Protein AF-A0AB39LZG3-F1 (afdb_monomer_lite)

Secondary structure (DSSP, 8-state):
--TTBSSSHHHHHHHHHHHHHHHH---HHHHHHHHHHTSSPPP--TTT-BTTBSHHHHHHHHHHHT-GGGHHHHHHHHHHHHHHHHHHHHHHHHHHTTTPPPPHHHHSSSSSHHHHHHHHHHHT-HHHHHHHHHHHHHHHHS-EEETTEEE-TT-BSS-TTSS--SSTTTT-EEE--TTTSTHHHHHHHHHHHHTT---TTHHHHHHHHHHHHHHT-EEETTTEEE--SEEE--TT--SSPP-PPPPPPTT-PPPP---PPPPPPP--

Foldseek 3Di:
DQLFFCVDHLLVQLLVLLLVCVVVVDCPSNVVSLCSSPVDAFDLDLVPDFCGGGLNSNLLSLVSSVDPVCVVVNVVSVVSLLVSLVVLLVVLVVCVVVLHAAALLCCFCTNYLLVSLVSCLVVVVQVSNLSSLVSLLCQQPPWGAFPNDTGGSNFHCPPPVSHCDDPFQVRGKAFPDCGRHDVSSLVSLVSCVVVVNDDPSSVVSNVSSVVVQLQQWDQDPPRDIDGDRIWTDDPVDGDPGRDDDPPDPPDDDDPDDDDDDDDDDDDD

Structure (mmCIF, N/CA/C/O backbone):
data_AF-A0AB39LZG3-F1
#
_entry.id   AF-A0AB39LZG3-F1
#
loop_
_atom_site.group_PDB
_atom_site.id
_atom_site.type_symbol
_atom_site.label_atom_id
_atom_site.label_alt_id
_atom_site.label_comp_id
_atom_site.label_asym_id
_atom_site.label_entity_id
_atom_site.label_seq_id
_atom_site.pdbx_PDB_ins_code
_atom_site.Cartn_x
_atom_site.Cartn_y
_atom_site.Cartn_z
_atom_site.occupancy
_atom_site.B_iso_or_equiv
_atom_site.auth_seq_id
_atom_site.auth_comp_id
_atom_site.auth_asym_id
_atom_site.auth_atom_id
_atom_site.pdbx_PDB_model_num
ATOM 1 N N . MET A 1 1 ? -6.262 20.556 9.397 1.00 57.44 1 MET A N 1
ATOM 2 C CA . MET A 1 1 ? -5.901 19.129 9.525 1.00 57.44 1 MET A CA 1
ATOM 3 C C . MET A 1 1 ? -7.111 18.310 9.129 1.00 57.44 1 MET A C 1
ATOM 5 O O . MET A 1 1 ? -8.210 18.657 9.547 1.00 57.44 1 MET A O 1
ATOM 9 N N . THR A 1 2 ? -6.926 17.311 8.275 1.00 81.50 2 THR A N 1
ATOM 10 C CA . THR A 1 2 ? -7.981 16.381 7.852 1.00 81.50 2 THR A CA 1
ATOM 11 C C . THR A 1 2 ? -8.337 15.447 9.008 1.00 81.50 2 THR A C 1
ATOM 13 O O . THR A 1 2 ? -7.464 15.047 9.772 1.00 81.50 2 THR A O 1
ATOM 16 N N . HIS A 1 3 ? -9.626 15.161 9.194 1.00 90.50 3 HIS A N 1
ATOM 17 C CA . HIS A 1 3 ? -10.110 14.370 10.335 1.00 90.50 3 HIS A CA 1
ATOM 18 C C . HIS A 1 3 ? -9.866 12.861 10.170 1.00 90.50 3 HIS A C 1
ATOM 20 O O . HIS A 1 3 ? -9.745 12.147 11.162 1.00 90.50 3 HIS A O 1
ATOM 26 N N . ASP A 1 4 ? -9.721 12.415 8.923 1.00 89.06 4 ASP A N 1
ATOM 27 C CA . ASP A 1 4 ? -9.639 11.029 8.465 1.00 89.06 4 ASP A CA 1
ATOM 28 C C . ASP A 1 4 ? -8.226 10.623 8.010 1.00 89.06 4 ASP A C 1
ATOM 30 O O . ASP A 1 4 ? -8.080 9.721 7.185 1.00 89.06 4 ASP A O 1
ATOM 34 N N . ASP A 1 5 ? -7.192 11.293 8.526 1.00 91.75 5 ASP A N 1
ATOM 35 C CA . ASP A 1 5 ? -5.780 11.020 8.242 1.00 91.75 5 ASP A CA 1
ATOM 36 C C . ASP A 1 5 ? -5.116 10.223 9.380 1.00 91.75 5 ASP A C 1
ATOM 38 O O . ASP A 1 5 ? -5.221 10.553 10.558 1.00 91.75 5 ASP A O 1
ATOM 42 N N . LEU A 1 6 ? -4.440 9.131 9.041 1.00 89.12 6 LEU A N 1
ATOM 43 C CA . LEU A 1 6 ? -3.821 8.220 10.002 1.00 89.12 6 LEU A CA 1
ATOM 44 C C . LEU A 1 6 ? -2.485 8.753 10.533 1.00 89.12 6 LEU A C 1
ATOM 46 O O . LEU A 1 6 ? -2.050 8.347 11.609 1.00 89.12 6 LEU A O 1
ATOM 50 N N . GLY A 1 7 ? -1.819 9.632 9.782 1.00 86.06 7 GLY A N 1
ATOM 51 C CA . GLY A 1 7 ? -0.550 10.227 10.187 1.00 86.06 7 GLY A CA 1
ATOM 52 C C . GLY A 1 7 ? -0.732 11.359 11.193 1.00 86.06 7 GLY A C 1
ATOM 53 O O . GLY A 1 7 ? 0.159 11.612 12.003 1.00 86.06 7 GLY A O 1
ATOM 54 N N . THR A 1 8 ? -1.877 12.045 11.157 1.00 87.19 8 THR A N 1
ATOM 55 C CA . THR A 1 8 ? -2.125 13.251 11.953 1.00 87.19 8 THR A CA 1
ATOM 56 C C . THR A 1 8 ? -3.597 13.437 12.323 1.00 87.19 8 THR A C 1
ATOM 58 O O . THR A 1 8 ? -4.504 12.965 11.654 1.00 87.19 8 THR A O 1
ATOM 61 N N . GLY A 1 9 ? -3.867 14.209 13.377 1.00 89.12 9 GLY A N 1
ATOM 62 C CA . GLY A 1 9 ? -5.229 14.646 13.691 1.00 89.12 9 GLY A CA 1
ATOM 63 C C . GLY A 1 9 ? -6.137 13.567 14.313 1.00 89.12 9 GLY A C 1
ATOM 64 O O . GLY A 1 9 ? -5.648 12.613 14.921 1.00 89.12 9 GLY A O 1
ATOM 65 N N . PRO A 1 10 ? -7.472 13.748 14.229 1.00 94.00 10 PRO A N 1
ATOM 66 C CA . PRO A 1 10 ? -8.457 12.923 14.935 1.00 94.00 10 PRO A CA 1
ATOM 67 C C . PRO A 1 10 ? -8.369 11.412 14.683 1.00 94.00 10 PRO A C 1
ATOM 69 O O . PRO A 1 10 ? -8.497 10.645 15.636 1.00 94.00 10 PRO A O 1
ATOM 72 N N . ALA A 1 11 ? -8.135 10.965 13.447 1.00 94.19 11 ALA A N 1
ATOM 73 C CA . ALA A 1 11 ? -7.982 9.544 13.130 1.00 94.19 11 ALA A CA 1
ATOM 74 C C . ALA A 1 11 ? -6.737 8.924 13.797 1.00 94.19 11 ALA A C 1
ATOM 76 O O . ALA A 1 11 ? -6.841 7.851 14.396 1.00 94.19 11 ALA A O 1
ATOM 77 N N . ALA A 1 12 ? -5.593 9.616 13.799 1.00 94.50 12 ALA A N 1
ATOM 78 C CA . ALA A 1 12 ? -4.406 9.177 14.539 1.00 94.50 12 ALA A CA 1
ATOM 79 C C . ALA A 1 12 ? -4.676 9.057 16.055 1.00 94.50 12 ALA A C 1
ATOM 81 O O . ALA A 1 12 ? -4.314 8.058 16.683 1.00 94.50 12 ALA A O 1
ATOM 82 N N . THR A 1 13 ? -5.375 10.037 16.644 1.00 96.25 13 THR A N 1
ATOM 83 C CA . THR A 1 13 ? -5.808 9.971 18.052 1.00 96.25 13 THR A CA 1
ATOM 84 C C . THR A 1 13 ? -6.754 8.795 18.297 1.00 96.25 13 THR A C 1
ATOM 86 O O . THR A 1 13 ? -6.593 8.077 19.282 1.00 96.25 13 THR A O 1
ATOM 89 N N . ALA A 1 14 ? -7.712 8.551 17.398 1.00 96.94 14 ALA A N 1
ATOM 90 C CA . ALA A 1 14 ? -8.638 7.429 17.510 1.00 96.94 14 ALA A CA 1
ATOM 91 C C . ALA A 1 14 ? -7.915 6.079 17.480 1.00 96.94 14 ALA A C 1
ATOM 93 O O . ALA A 1 14 ? -8.217 5.226 18.313 1.00 96.94 14 ALA A O 1
ATOM 94 N N . LEU A 1 15 ? -6.924 5.901 16.597 1.00 96.69 15 LEU A N 1
ATOM 95 C CA . LEU A 1 15 ? -6.100 4.691 16.579 1.00 96.69 15 LEU A CA 1
ATOM 96 C C . LEU A 1 15 ? -5.425 4.457 17.934 1.00 96.69 15 LEU A C 1
ATOM 98 O O . LEU A 1 15 ? -5.525 3.363 18.489 1.00 96.69 15 LEU A O 1
ATOM 102 N N . HIS A 1 16 ? -4.762 5.486 18.467 1.00 96.69 16 HIS A N 1
ATOM 103 C CA . HIS A 1 16 ? -4.066 5.399 19.747 1.00 96.69 16 HIS A CA 1
ATOM 104 C C . HIS A 1 16 ? -5.017 4.995 20.880 1.00 96.69 16 HIS A C 1
ATOM 106 O O . HIS A 1 16 ? -4.783 3.997 21.563 1.00 96.69 16 HIS A O 1
ATOM 112 N N . GLU A 1 17 ? -6.122 5.724 21.037 1.00 97.56 17 GLU A N 1
ATOM 113 C CA . GLU A 1 17 ? -7.084 5.483 22.115 1.00 97.56 17 GLU A CA 1
ATOM 114 C C . GLU A 1 17 ? -7.762 4.110 21.988 1.00 97.56 17 GLU A C 1
ATOM 116 O O . GLU A 1 17 ? -8.020 3.456 22.996 1.00 97.56 17 GLU A O 1
ATOM 121 N N . MET A 1 18 ? -8.006 3.615 20.769 1.00 96.69 18 MET A N 1
ATOM 122 C CA . MET A 1 18 ? -8.555 2.270 20.556 1.00 96.69 18 MET A CA 1
ATOM 123 C C . MET A 1 18 ? -7.564 1.160 20.928 1.00 96.69 18 MET A C 1
ATOM 125 O O . MET A 1 18 ? -7.974 0.146 21.493 1.00 96.69 18 MET A O 1
ATOM 129 N N . VAL A 1 19 ? -6.267 1.338 20.658 1.00 96.25 19 VAL A N 1
ATOM 130 C CA . VAL A 1 19 ? -5.227 0.385 21.088 1.00 96.25 19 VAL A CA 1
ATOM 131 C C . VAL A 1 19 ? -5.106 0.364 22.615 1.00 96.25 19 VAL A C 1
ATOM 133 O O . VAL A 1 19 ? -5.050 -0.715 23.213 1.00 96.25 19 VAL A O 1
ATOM 136 N N . VAL A 1 20 ? -5.130 1.536 23.258 1.00 97.25 20 VAL A N 1
ATOM 137 C CA . VAL A 1 20 ? -5.136 1.643 24.726 1.00 97.25 20 VAL A CA 1
ATOM 138 C C . VAL A 1 20 ? -6.376 0.959 25.305 1.00 97.25 20 VAL A C 1
ATOM 140 O O . VAL A 1 20 ? -6.238 0.083 26.157 1.00 97.25 20 VAL A O 1
ATOM 143 N N . ALA A 1 21 ? -7.569 1.269 24.789 1.00 96.81 21 ALA A N 1
ATOM 144 C CA . ALA A 1 21 ? -8.835 0.707 25.262 1.00 96.81 21 ALA A CA 1
ATOM 145 C C . ALA A 1 21 ? -8.898 -0.824 25.156 1.00 96.81 21 ALA A C 1
ATOM 147 O O . ALA A 1 21 ? -9.475 -1.482 26.020 1.00 96.81 21 ALA A O 1
ATOM 148 N N . ARG A 1 22 ? -8.264 -1.426 24.141 1.00 94.94 22 ARG A N 1
ATOM 149 C CA . ARG A 1 22 ? -8.152 -2.893 24.039 1.00 94.94 22 ARG A CA 1
ATOM 150 C C . ARG A 1 22 ? -7.340 -3.522 25.162 1.00 94.94 22 ARG A C 1
ATOM 152 O O . ARG A 1 22 ? -7.586 -4.674 25.506 1.00 94.94 22 ARG A O 1
ATOM 159 N N . THR A 1 23 ? -6.367 -2.789 25.685 1.00 94.19 23 THR A N 1
ATOM 160 C CA . THR A 1 23 ? -5.472 -3.272 26.740 1.00 94.19 23 THR A CA 1
ATOM 161 C C . THR A 1 23 ? -6.072 -3.015 28.119 1.00 94.19 23 THR A C 1
ATOM 163 O O . THR A 1 23 ? -5.960 -3.855 29.005 1.00 94.19 23 THR A O 1
ATOM 166 N N . THR A 1 24 ? -6.730 -1.868 28.305 1.00 96.25 24 THR A N 1
ATOM 167 C CA . THR A 1 24 ? -7.249 -1.429 29.610 1.00 96.25 24 THR A CA 1
ATOM 168 C C . THR A 1 24 ? -8.713 -1.795 29.849 1.00 96.25 24 THR A C 1
ATOM 170 O O . THR A 1 24 ? -9.147 -1.844 30.996 1.00 96.25 24 THR A O 1
ATOM 173 N N . GLY A 1 25 ? -9.494 -2.021 28.790 1.00 94.94 25 GLY A N 1
ATOM 174 C CA . GLY A 1 25 ? -10.944 -2.209 28.855 1.00 94.94 25 GLY A CA 1
ATOM 175 C C . GLY A 1 25 ? -11.755 -0.913 29.002 1.00 94.94 25 GLY A C 1
ATOM 176 O O . GLY A 1 25 ? -12.982 -0.969 28.919 1.00 94.94 25 GLY A O 1
ATOM 177 N N . ASP A 1 26 ? -11.113 0.248 29.179 1.00 95.88 26 ASP A N 1
ATOM 178 C CA . ASP A 1 26 ? -11.796 1.546 29.240 1.00 95.88 26 ASP A CA 1
ATOM 179 C C . ASP A 1 26 ? -11.927 2.160 27.843 1.00 95.88 26 ASP A C 1
ATOM 181 O O . ASP A 1 26 ? -10.957 2.609 27.233 1.00 95.88 26 ASP A O 1
ATOM 185 N N . TRP A 1 27 ? -13.162 2.202 27.348 1.00 96.69 27 TRP A N 1
ATOM 186 C CA . TRP A 1 27 ? -13.491 2.697 26.013 1.00 96.69 27 TRP A CA 1
ATOM 187 C C . TRP A 1 27 ? -13.910 4.170 25.978 1.00 96.69 27 TRP A C 1
ATOM 189 O O . TRP A 1 27 ? -14.217 4.684 24.903 1.00 96.69 27 TRP A O 1
ATOM 199 N N . THR A 1 28 ? -13.921 4.877 27.110 1.00 96.50 28 THR A N 1
ATOM 200 C CA . THR A 1 28 ? -14.461 6.246 27.204 1.00 96.50 28 THR A CA 1
ATOM 201 C C . THR A 1 28 ? -13.761 7.204 26.238 1.00 96.50 28 THR A C 1
ATOM 203 O O . THR A 1 28 ? -14.416 7.883 25.440 1.00 96.50 28 THR A O 1
ATOM 206 N N . LYS A 1 29 ? -12.422 7.216 26.249 1.00 97.25 29 LYS A N 1
ATOM 207 C CA . LYS A 1 29 ? -11.623 8.051 25.340 1.00 97.25 29 LYS A CA 1
ATOM 208 C C . LYS A 1 29 ? -11.693 7.570 23.894 1.00 97.25 29 LYS A C 1
ATOM 210 O O . LYS A 1 29 ? -11.834 8.391 22.992 1.00 97.25 29 LYS A O 1
ATOM 215 N N . ALA A 1 30 ? -11.691 6.255 23.673 1.00 96.50 30 ALA A N 1
ATOM 216 C CA . ALA A 1 30 ? -11.819 5.670 22.341 1.0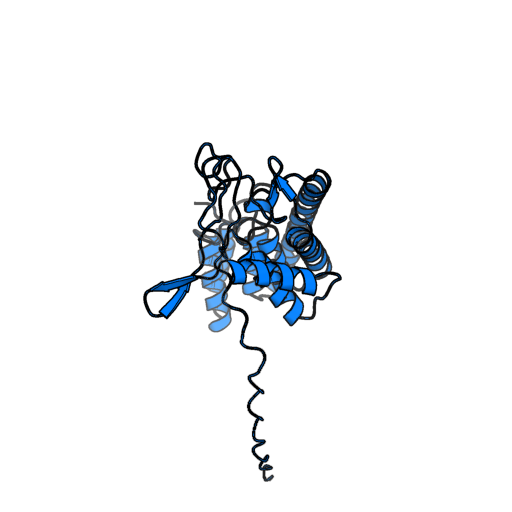0 96.50 30 ALA A CA 1
ATOM 217 C C . ALA A 1 30 ? -13.142 6.062 21.661 1.00 96.50 30 ALA A C 1
ATOM 219 O O . ALA A 1 30 ? -13.146 6.392 20.478 1.00 96.50 30 ALA A O 1
ATOM 220 N N . TYR A 1 31 ? -14.257 6.102 22.399 1.00 95.56 31 TYR A N 1
ATOM 221 C CA . TYR A 1 31 ? -15.540 6.567 21.864 1.00 95.56 31 TYR A CA 1
ATOM 222 C C . TYR A 1 31 ? -15.541 8.062 21.543 1.00 95.56 31 TYR A C 1
ATOM 224 O O . TYR A 1 31 ? -16.084 8.462 20.511 1.00 95.56 31 TYR A O 1
ATOM 232 N N . ALA A 1 32 ? -14.943 8.894 22.398 1.00 96.44 32 ALA A N 1
ATOM 233 C CA . ALA A 1 32 ? -14.811 10.324 22.127 1.00 96.44 32 ALA A CA 1
ATOM 234 C C . ALA A 1 32 ? -13.955 10.577 20.873 1.00 96.44 32 ALA A C 1
ATOM 236 O O . ALA A 1 32 ? -14.351 11.348 19.999 1.00 96.44 32 ALA A O 1
ATOM 237 N N . ALA A 1 33 ? -12.832 9.866 20.742 1.00 96.38 33 ALA A N 1
ATOM 238 C CA . ALA A 1 33 ? -11.952 9.960 19.585 1.00 96.38 33 ALA A CA 1
ATOM 239 C C . ALA A 1 33 ? -12.614 9.426 18.302 1.00 96.38 33 ALA A C 1
ATOM 241 O O . ALA A 1 33 ? -12.506 10.059 17.254 1.00 96.38 33 ALA A O 1
ATOM 242 N N . ALA A 1 34 ? -13.382 8.331 18.384 1.00 95.12 34 ALA A N 1
ATOM 243 C CA . ALA A 1 34 ? -14.163 7.822 17.257 1.00 95.12 34 ALA A CA 1
ATOM 244 C C . ALA A 1 34 ? -15.170 8.866 16.746 1.00 95.12 34 ALA A C 1
ATOM 246 O O . ALA A 1 34 ? -15.235 9.113 15.546 1.00 95.12 34 ALA A O 1
ATOM 247 N N . LYS A 1 35 ? -15.898 9.537 17.653 1.00 94.88 35 LYS A N 1
ATOM 248 C CA . LYS A 1 35 ? -16.821 10.626 17.289 1.00 94.88 35 LYS A CA 1
ATOM 249 C C . LYS A 1 35 ? -16.102 11.806 16.635 1.00 94.88 35 LYS A C 1
ATOM 251 O O . LYS A 1 35 ? -16.638 12.387 15.699 1.00 94.88 35 LYS A O 1
ATOM 256 N N . ALA A 1 36 ? -14.911 12.163 17.117 1.00 95.06 36 ALA A N 1
ATOM 257 C CA . ALA A 1 36 ? -14.117 13.241 16.532 1.00 95.06 36 ALA A CA 1
ATOM 258 C C . ALA A 1 36 ? -13.644 12.892 15.110 1.00 95.06 36 ALA A C 1
ATOM 260 O O . ALA A 1 36 ? -13.795 13.708 14.200 1.00 95.06 36 ALA A O 1
ATOM 261 N N . MET A 1 37 ? -13.146 11.668 14.911 1.00 95.38 37 MET A N 1
ATOM 262 C CA . MET A 1 37 ? -12.737 11.133 13.607 1.00 95.38 37 MET A CA 1
ATOM 263 C C . MET A 1 37 ? -13.894 11.092 12.604 1.00 95.38 37 MET A C 1
ATOM 265 O O . MET A 1 37 ? -13.680 11.329 11.428 1.00 95.38 37 MET A O 1
ATOM 269 N N . THR A 1 38 ? -15.123 10.816 13.041 1.00 93.19 38 THR A N 1
ATOM 270 C CA . THR A 1 38 ? -16.294 10.738 12.148 1.00 93.19 38 THR A CA 1
ATOM 271 C C . THR A 1 38 ? -17.200 11.966 12.237 1.00 93.19 38 THR A C 1
ATOM 273 O O . THR A 1 38 ? -18.392 11.878 11.950 1.00 93.19 38 THR A O 1
ATOM 276 N N . SER A 1 39 ? -16.674 13.106 12.691 1.00 92.38 39 SER A N 1
ATOM 277 C CA . SER A 1 39 ? -17.461 14.336 12.881 1.00 92.38 39 SER A CA 1
ATOM 278 C C . SER A 1 39 ? -17.848 15.025 11.566 1.00 92.38 39 SER A C 1
ATOM 280 O O . SER A 1 39 ? -18.699 15.913 11.554 1.00 92.38 39 SER A O 1
ATOM 282 N N . GLN A 1 40 ? -17.235 14.614 10.459 1.00 92.06 40 GLN A N 1
ATOM 283 C CA . GLN A 1 40 ? -17.441 15.135 9.113 1.00 92.06 40 GLN A CA 1
ATOM 284 C C . GLN A 1 40 ? -17.499 13.966 8.115 1.00 92.06 40 GLN A C 1
ATOM 286 O O . GLN A 1 40 ? -17.070 12.857 8.451 1.00 92.06 40 GLN A O 1
ATOM 291 N N . PRO A 1 41 ? -18.003 14.185 6.884 1.00 93.12 41 PRO A N 1
ATOM 292 C CA . PRO A 1 41 ? -17.981 13.159 5.847 1.00 93.12 41 PRO A CA 1
ATOM 293 C C . PRO A 1 41 ? -16.570 12.600 5.631 1.00 93.12 41 PRO A C 1
ATOM 295 O O . PRO A 1 41 ? -15.602 13.354 5.513 1.00 93.12 41 PRO A O 1
ATOM 298 N N . ILE A 1 42 ? -16.469 11.272 5.595 1.00 94.44 42 ILE A N 1
ATOM 299 C CA . ILE A 1 42 ? -15.215 10.551 5.367 1.00 94.44 42 ILE A CA 1
ATOM 300 C C . ILE A 1 42 ? -14.878 10.606 3.878 1.00 94.44 42 ILE A C 1
ATOM 302 O O . ILE A 1 42 ? -15.740 10.366 3.032 1.00 94.44 42 ILE A O 1
ATOM 306 N N . THR A 1 43 ? -13.618 10.896 3.553 1.00 93.62 43 THR A N 1
ATOM 307 C CA . THR A 1 43 ? -13.147 10.890 2.168 1.00 93.62 43 THR A CA 1
ATOM 308 C C . THR A 1 43 ? -13.271 9.480 1.583 1.00 93.62 43 THR A C 1
ATOM 310 O O . THR A 1 43 ? -12.712 8.531 2.130 1.00 93.62 43 THR A O 1
ATOM 313 N N . ALA A 1 44 ? -13.969 9.346 0.455 1.00 92.44 44 ALA A N 1
ATOM 314 C CA . ALA A 1 44 ? -14.139 8.079 -0.268 1.00 92.44 44 ALA A CA 1
ATOM 315 C C . ALA A 1 44 ? -13.780 8.179 -1.764 1.00 92.44 44 ALA A C 1
ATOM 317 O O . ALA A 1 44 ? -13.861 7.202 -2.497 1.00 92.44 44 ALA A O 1
ATOM 318 N N . ASP A 1 45 ? -13.350 9.353 -2.235 1.00 93.06 45 ASP A N 1
ATOM 319 C CA . ASP A 1 45 ? -12.957 9.536 -3.632 1.00 93.06 45 ASP A CA 1
ATOM 320 C C . ASP A 1 45 ? -11.708 8.684 -3.975 1.00 93.06 45 ASP A C 1
ATOM 322 O O . ASP A 1 45 ? -10.690 8.797 -3.278 1.00 93.06 45 ASP A O 1
ATOM 326 N N . PRO A 1 46 ? -11.733 7.860 -5.046 1.00 90.88 46 PRO A N 1
ATOM 327 C CA . PRO A 1 46 ? -10.621 6.975 -5.400 1.00 90.88 46 PRO A CA 1
ATOM 328 C C . PRO A 1 46 ? -9.284 7.675 -5.674 1.00 90.88 46 PRO A C 1
ATOM 330 O O . PRO A 1 46 ? -8.230 7.052 -5.531 1.00 90.88 46 PRO A O 1
ATOM 333 N N . ALA A 1 47 ? -9.302 8.949 -6.083 1.00 88.75 47 ALA A N 1
ATOM 334 C CA . ALA A 1 47 ? -8.091 9.707 -6.391 1.00 88.75 47 ALA A CA 1
ATOM 335 C C . ALA A 1 47 ? -7.424 10.312 -5.145 1.00 88.75 47 ALA A C 1
ATOM 337 O O . ALA A 1 47 ? -6.249 10.676 -5.196 1.00 88.75 47 ALA A O 1
ATOM 338 N N . SER A 1 48 ? -8.134 10.416 -4.023 1.00 88.38 48 SER A N 1
ATOM 339 C CA . SER A 1 48 ? -7.662 11.094 -2.809 1.00 88.38 48 SER A CA 1
ATOM 340 C C . SER A 1 48 ? -7.645 10.208 -1.557 1.00 88.38 48 SER A C 1
ATOM 342 O O . SER A 1 48 ? -7.195 10.661 -0.498 1.00 88.38 48 SER A O 1
ATOM 344 N N . THR A 1 49 ? -8.085 8.953 -1.686 1.00 93.56 49 THR A N 1
ATOM 345 C CA . THR A 1 49 ? -8.035 7.914 -0.649 1.00 93.56 49 THR A CA 1
ATOM 346 C C . THR A 1 49 ? -6.827 6.997 -0.787 1.00 93.56 49 THR A C 1
ATOM 348 O O . THR A 1 49 ? -6.372 6.661 -1.884 1.00 93.56 49 THR A O 1
ATOM 351 N N . ASN A 1 50 ? -6.319 6.561 0.363 1.00 94.69 50 ASN A N 1
ATOM 352 C CA . ASN A 1 50 ? -5.240 5.588 0.483 1.00 94.69 50 ASN A CA 1
ATOM 353 C C . ASN A 1 50 ? -5.296 4.890 1.853 1.00 94.69 50 ASN A C 1
ATOM 355 O O . ASN A 1 50 ? -6.233 5.105 2.620 1.00 94.69 50 ASN A O 1
ATOM 359 N N . LEU A 1 51 ? -4.314 4.043 2.173 1.00 94.00 51 LEU A N 1
ATOM 360 C CA . LEU A 1 51 ? -4.263 3.347 3.466 1.00 94.00 51 LEU A CA 1
ATOM 361 C C . LEU A 1 51 ? -4.236 4.317 4.663 1.00 94.00 51 LEU A C 1
ATOM 363 O O . LEU A 1 51 ? -4.758 3.997 5.728 1.00 94.00 51 LEU A O 1
ATOM 367 N N . TYR A 1 52 ? -3.645 5.496 4.477 1.00 94.00 52 TYR A N 1
ATOM 368 C CA . TYR A 1 52 ? -3.460 6.515 5.503 1.00 94.00 52 TYR A CA 1
ATOM 369 C C . TYR A 1 52 ? -4.549 7.588 5.494 1.00 94.00 52 TYR A C 1
ATOM 371 O O . TYR A 1 52 ? -4.556 8.418 6.394 1.00 94.00 52 TYR A O 1
ATOM 379 N N . ARG A 1 53 ? -5.481 7.594 4.531 1.00 94.62 53 ARG A N 1
ATOM 380 C CA . ARG A 1 53 ? -6.513 8.629 4.445 1.00 94.62 53 ARG A CA 1
ATOM 381 C C . ARG A 1 53 ? -7.858 8.132 3.924 1.00 94.62 53 ARG A C 1
ATOM 383 O O . ARG A 1 53 ? -7.940 7.491 2.874 1.00 94.62 53 ARG A O 1
ATOM 390 N N . GLY A 1 54 ? -8.921 8.554 4.607 1.00 94.81 54 GLY A N 1
ATOM 391 C CA . GLY A 1 54 ? -10.312 8.351 4.204 1.00 94.81 54 GLY A CA 1
ATOM 392 C C . GLY A 1 54 ? -10.886 7.009 4.649 1.00 94.81 54 GLY A C 1
ATOM 393 O O . GLY A 1 54 ? -10.474 6.450 5.667 1.00 94.81 54 GLY A O 1
ATOM 394 N N . ALA A 1 55 ? -11.852 6.485 3.892 1.00 94.62 55 ALA A N 1
ATOM 395 C CA . ALA A 1 55 ? -12.580 5.264 4.241 1.00 94.62 55 ALA A CA 1
ATOM 396 C C . ALA A 1 55 ? -11.666 4.070 4.596 1.00 94.62 55 ALA A C 1
ATOM 398 O O . ALA A 1 55 ? -11.915 3.440 5.626 1.00 94.62 55 ALA A O 1
ATOM 399 N N . PRO A 1 56 ? -10.573 3.793 3.858 1.00 94.31 56 PRO A N 1
ATOM 400 C CA . PRO A 1 56 ? -9.670 2.682 4.164 1.00 94.31 56 PRO A CA 1
ATOM 401 C C . PRO A 1 56 ? -8.917 2.872 5.491 1.00 94.31 56 PRO A C 1
ATOM 403 O O . PRO A 1 56 ? -8.777 1.918 6.258 1.00 94.31 56 PRO A O 1
ATOM 406 N N . ALA A 1 57 ? -8.505 4.104 5.813 1.00 95.69 57 ALA A N 1
ATOM 407 C CA . ALA A 1 57 ? -7.845 4.434 7.078 1.00 95.69 57 ALA A CA 1
ATOM 408 C C . ALA A 1 57 ? -8.795 4.287 8.271 1.00 95.69 57 ALA A C 1
ATOM 410 O O . ALA A 1 57 ? -8.470 3.624 9.256 1.00 95.69 57 ALA A O 1
ATOM 411 N N . VAL A 1 58 ? -10.013 4.829 8.160 1.00 95.88 58 VAL A N 1
ATOM 412 C CA . VAL A 1 58 ? -11.043 4.676 9.198 1.00 95.88 58 VAL A CA 1
ATOM 413 C C . VAL A 1 58 ? -11.378 3.198 9.398 1.00 95.88 58 VAL A C 1
ATOM 415 O O . VAL A 1 58 ? -11.459 2.718 10.527 1.00 95.88 58 VAL A O 1
ATOM 418 N N . ALA A 1 59 ? -11.506 2.436 8.314 1.00 95.50 59 ALA A N 1
ATOM 419 C CA . ALA A 1 59 ? -11.770 1.009 8.392 1.00 95.50 59 ALA A CA 1
ATOM 420 C C . ALA A 1 59 ? -10.606 0.233 9.034 1.00 95.50 59 ALA A C 1
ATOM 422 O O . ALA A 1 59 ? -10.841 -0.715 9.782 1.00 95.50 59 ALA A O 1
ATOM 423 N N . HIS A 1 60 ? -9.356 0.627 8.777 1.00 95.44 60 HIS A N 1
ATOM 424 C CA . HIS A 1 60 ? -8.184 0.072 9.456 1.00 95.44 60 HIS A CA 1
ATOM 425 C C . HIS A 1 60 ? -8.256 0.314 10.969 1.00 95.44 60 HIS A C 1
ATOM 427 O O . HIS A 1 60 ? -8.143 -0.634 11.743 1.00 95.44 60 HIS A O 1
ATOM 433 N N . ILE A 1 61 ? -8.547 1.547 11.389 1.00 95.75 61 ILE A N 1
ATOM 434 C CA . ILE A 1 61 ? -8.685 1.931 12.801 1.00 95.75 61 ILE A CA 1
ATOM 435 C C . ILE A 1 61 ? -9.789 1.123 13.497 1.00 95.75 61 ILE A C 1
ATOM 437 O O . ILE A 1 61 ? -9.550 0.489 14.528 1.00 95.75 61 ILE A O 1
ATOM 441 N N . LEU A 1 62 ? -10.992 1.093 12.915 1.00 95.25 62 LEU A N 1
ATOM 442 C CA . LEU A 1 62 ? -12.139 0.387 13.493 1.00 95.25 62 LEU A CA 1
ATOM 443 C C . LEU A 1 62 ? -11.910 -1.126 13.578 1.00 95.25 62 LEU A C 1
ATOM 445 O O . LEU A 1 62 ? -12.374 -1.767 14.523 1.00 95.25 62 LEU A O 1
ATOM 449 N N . HIS A 1 63 ? -11.187 -1.706 12.620 1.00 94.88 63 HIS A N 1
ATOM 450 C CA . HIS A 1 63 ? -10.797 -3.105 12.713 1.00 94.88 63 HIS A CA 1
ATOM 451 C C . HIS A 1 63 ? -9.754 -3.346 13.806 1.00 94.88 63 HIS A C 1
ATOM 453 O O . HIS A 1 63 ? -9.917 -4.281 14.588 1.00 94.88 63 HIS A O 1
ATOM 459 N N . THR A 1 64 ? -8.737 -2.487 13.918 1.00 94.00 64 THR A N 1
ATOM 460 C CA . THR A 1 64 ? -7.723 -2.563 14.982 1.00 94.00 64 THR A CA 1
ATOM 461 C C . THR A 1 64 ? -8.354 -2.514 16.373 1.00 94.00 64 THR A C 1
ATOM 463 O O . THR A 1 64 ? -7.884 -3.208 17.278 1.00 94.00 64 THR A O 1
ATOM 466 N N . ALA A 1 65 ? -9.450 -1.763 16.535 1.00 94.56 65 ALA A N 1
ATOM 467 C CA . ALA A 1 65 ? -10.240 -1.727 17.763 1.00 94.56 65 ALA A CA 1
ATOM 468 C C . ALA A 1 65 ? -10.862 -3.085 18.127 1.00 94.56 65 ALA A C 1
ATOM 470 O O . ALA A 1 65 ? -11.049 -3.373 19.306 1.00 94.56 65 ALA A O 1
ATOM 471 N N . GLY A 1 66 ? -11.213 -3.921 17.143 1.00 93.00 66 GLY A N 1
ATOM 472 C CA . GLY A 1 66 ? -11.798 -5.247 17.376 1.00 93.00 66 GLY A CA 1
ATOM 473 C C . GLY A 1 66 ? -13.108 -5.228 18.176 1.00 93.00 66 GLY A C 1
ATOM 474 O O . GLY A 1 66 ? -13.493 -6.239 18.759 1.00 93.00 66 GLY A O 1
ATOM 475 N N . HIS A 1 67 ? -13.788 -4.080 18.246 1.00 93.81 67 HIS A N 1
ATOM 476 C CA . HIS A 1 67 ? -14.951 -3.887 19.104 1.00 93.81 67 HIS A CA 1
ATOM 477 C C . HIS A 1 67 ? -16.257 -4.078 18.323 1.00 93.81 67 HIS A C 1
ATOM 479 O O . HIS A 1 67 ? -16.487 -3.436 17.296 1.00 93.81 67 HIS A O 1
ATOM 485 N N . ARG A 1 68 ? -17.164 -4.917 18.846 1.00 93.56 68 ARG A N 1
ATOM 486 C CA . ARG A 1 68 ? -18.417 -5.313 18.166 1.00 93.56 68 ARG A CA 1
ATOM 487 C C . ARG A 1 68 ? -19.306 -4.144 17.736 1.00 93.56 68 ARG A C 1
ATOM 489 O O . ARG A 1 68 ? -20.009 -4.252 16.738 1.00 93.56 68 ARG A O 1
ATOM 496 N N . ALA A 1 69 ? -19.260 -3.024 18.462 1.00 93.44 69 ALA A N 1
ATOM 497 C CA . ALA A 1 69 ? -20.058 -1.837 18.143 1.00 93.44 69 ALA A CA 1
ATOM 498 C C . ALA A 1 69 ? -19.718 -1.233 16.768 1.00 93.44 69 ALA A C 1
ATOM 500 O O . ALA A 1 69 ? -20.555 -0.561 16.176 1.00 93.44 69 ALA A O 1
ATOM 501 N N . TYR A 1 70 ? -18.519 -1.498 16.241 1.00 94.19 70 TYR A N 1
ATOM 502 C CA . TYR A 1 70 ? -18.072 -0.967 14.955 1.00 94.19 70 TYR A CA 1
ATOM 503 C C . TYR A 1 70 ? -18.314 -1.917 13.778 1.00 94.19 70 TYR A C 1
ATOM 505 O O . TYR A 1 70 ? -18.038 -1.546 12.641 1.00 94.19 70 TYR A O 1
ATOM 513 N N . ALA A 1 71 ? -18.855 -3.120 14.008 1.00 93.88 71 ALA A N 1
ATOM 514 C CA . ALA A 1 71 ? -18.968 -4.157 12.979 1.00 93.88 71 ALA A CA 1
ATOM 515 C C . ALA A 1 71 ? -19.755 -3.704 11.736 1.00 93.88 71 ALA A C 1
ATOM 517 O O . ALA A 1 71 ? -19.358 -4.001 10.607 1.00 93.88 71 ALA A O 1
ATOM 518 N N . ARG A 1 72 ? -20.845 -2.947 11.930 1.00 95.75 72 ARG A N 1
ATOM 519 C CA . ARG A 1 72 ? -21.653 -2.438 10.814 1.00 95.75 72 ARG A CA 1
ATOM 520 C C . ARG A 1 72 ? -20.893 -1.398 9.991 1.00 95.75 72 ARG A C 1
ATOM 522 O O . ARG A 1 72 ? -20.716 -1.602 8.797 1.00 95.75 72 ARG A O 1
ATOM 529 N N . ALA A 1 73 ? -20.378 -0.353 10.641 1.00 95.19 73 ALA A N 1
ATOM 530 C CA . ALA A 1 73 ? -19.586 0.685 9.979 1.00 95.19 73 ALA A CA 1
ATOM 531 C C . ALA A 1 73 ? -18.380 0.090 9.238 1.00 95.19 73 ALA A C 1
ATOM 533 O O . ALA A 1 73 ? -18.077 0.471 8.114 1.00 95.19 73 ALA A O 1
ATOM 534 N N . LEU A 1 74 ? -17.732 -0.906 9.841 1.00 94.50 74 LEU A N 1
ATOM 535 C CA . LEU A 1 74 ? -16.608 -1.603 9.238 1.00 94.50 74 LEU A CA 1
ATOM 536 C C . LEU A 1 74 ? -16.992 -2.399 7.981 1.00 94.50 74 LEU A C 1
ATOM 538 O O . LEU A 1 74 ? -16.185 -2.515 7.063 1.00 94.50 74 LEU A O 1
ATOM 542 N N . THR A 1 75 ? -18.206 -2.949 7.935 1.00 94.81 75 THR A N 1
ATOM 543 C CA . THR A 1 75 ? -18.735 -3.644 6.751 1.00 94.81 75 THR A CA 1
ATOM 544 C C . THR A 1 75 ? -18.987 -2.662 5.610 1.00 94.81 75 THR A C 1
ATOM 546 O O . THR A 1 75 ? -18.589 -2.927 4.478 1.00 94.81 75 THR A O 1
ATOM 549 N N . ASP A 1 76 ? -19.579 -1.509 5.917 1.00 95.81 76 ASP A N 1
ATOM 550 C CA . ASP A 1 76 ? -19.890 -0.486 4.918 1.00 95.81 76 ASP A CA 1
ATOM 551 C C . ASP A 1 76 ? -18.591 0.138 4.354 1.00 95.81 76 ASP A C 1
ATOM 553 O O . ASP A 1 76 ? -18.398 0.196 3.141 1.00 95.81 76 ASP A O 1
ATOM 557 N N . LEU A 1 77 ? -17.628 0.486 5.219 1.00 95.75 77 LEU A N 1
ATOM 558 C CA . LEU A 1 77 ? -16.319 1.009 4.798 1.00 95.75 77 LEU A CA 1
ATOM 559 C C . LEU A 1 77 ? -15.482 -0.017 4.015 1.00 95.75 77 LEU A C 1
ATOM 561 O O . LEU A 1 77 ? -14.698 0.353 3.138 1.00 95.75 77 LEU A O 1
ATOM 565 N N . ASN A 1 78 ? -15.640 -1.311 4.310 1.00 94.88 78 ASN A N 1
ATOM 566 C CA . ASN A 1 78 ? -15.021 -2.381 3.530 1.00 94.88 78 ASN A CA 1
ATOM 567 C C . ASN A 1 78 ? -15.537 -2.413 2.101 1.00 94.88 78 ASN A C 1
ATOM 569 O O . ASN A 1 78 ? -14.737 -2.510 1.172 1.00 94.88 78 ASN A O 1
ATOM 573 N N . ALA A 1 79 ? -16.860 -2.370 1.938 1.00 95.75 79 ALA A N 1
ATOM 574 C CA . ALA A 1 79 ? -17.481 -2.376 0.623 1.00 95.75 79 ALA A CA 1
ATOM 575 C C . ALA A 1 79 ? -16.991 -1.180 -0.206 1.00 95.75 79 ALA A C 1
ATOM 577 O O . ALA A 1 79 ? -16.590 -1.359 -1.356 1.00 95.75 79 ALA A O 1
ATOM 578 N N . GLU A 1 80 ? -16.906 -0.004 0.418 1.00 96.44 80 GLU A N 1
ATOM 579 C CA . GLU A 1 80 ? -16.370 1.204 -0.213 1.00 96.44 80 GLU A CA 1
ATOM 580 C C . GLU A 1 80 ? -14.895 1.042 -0.614 1.00 96.44 80 GLU A C 1
ATOM 582 O O . GLU A 1 80 ? -14.510 1.299 -1.753 1.00 96.44 80 GLU A O 1
ATOM 587 N N . THR A 1 81 ? -14.061 0.514 0.287 1.00 96.88 81 THR A N 1
ATOM 588 C CA . THR A 1 81 ? -12.635 0.268 0.007 1.00 96.88 81 THR A CA 1
ATOM 589 C C . THR A 1 81 ? -12.449 -0.709 -1.160 1.00 96.88 81 THR A C 1
ATOM 591 O O . THR A 1 81 ? -11.575 -0.517 -2.005 1.00 96.88 81 THR A O 1
ATOM 594 N N . VAL A 1 82 ? -13.287 -1.747 -1.254 1.00 97.81 82 VAL A N 1
ATOM 595 C CA . VAL A 1 82 ? -13.270 -2.689 -2.384 1.00 97.81 82 VAL A CA 1
ATOM 596 C C . VAL A 1 82 ? -13.666 -1.999 -3.692 1.00 97.81 82 VAL A C 1
ATOM 598 O O . VAL A 1 82 ? -13.033 -2.257 -4.719 1.00 97.81 82 VAL A O 1
ATOM 601 N N . ALA A 1 83 ? -14.660 -1.109 -3.675 1.00 97.44 83 ALA A N 1
ATOM 602 C CA . ALA A 1 83 ? -15.069 -0.348 -4.856 1.00 97.44 83 ALA A CA 1
ATOM 603 C C . ALA A 1 83 ? -13.946 0.580 -5.354 1.00 97.44 83 ALA A C 1
ATOM 605 O O . ALA A 1 83 ? -13.602 0.550 -6.539 1.00 97.44 83 ALA A O 1
ATOM 606 N N . ILE A 1 84 ? -13.301 1.314 -4.440 1.00 97.38 84 ILE A N 1
ATOM 607 C CA . ILE A 1 84 ? -12.140 2.171 -4.727 1.00 97.38 84 ILE A CA 1
ATOM 608 C C . ILE A 1 84 ? -11.008 1.362 -5.371 1.00 97.38 84 ILE A C 1
ATOM 610 O O . ILE A 1 84 ? -10.465 1.747 -6.410 1.00 97.38 84 ILE A O 1
ATOM 614 N N . VAL A 1 85 ? -10.656 0.215 -4.781 1.00 98.19 85 VAL A N 1
ATOM 615 C CA . VAL A 1 85 ? -9.567 -0.624 -5.299 1.00 98.19 85 VAL A CA 1
ATOM 616 C C . VAL A 1 85 ? -9.910 -1.219 -6.656 1.00 98.19 85 VAL A C 1
ATOM 618 O O . VAL A 1 85 ? -9.047 -1.248 -7.528 1.00 98.19 85 VAL A O 1
ATOM 621 N N . THR A 1 86 ? -11.157 -1.636 -6.868 1.00 98.31 86 THR A N 1
ATOM 622 C CA . THR A 1 86 ? -11.614 -2.137 -8.172 1.00 98.31 86 THR A CA 1
ATOM 623 C C . THR A 1 86 ? -11.424 -1.071 -9.252 1.00 98.31 86 THR A C 1
ATOM 625 O O . THR A 1 86 ? -10.775 -1.333 -10.262 1.00 98.31 86 THR A O 1
ATOM 628 N N . HIS A 1 87 ? -11.867 0.164 -8.994 1.00 97.94 87 HIS A N 1
ATOM 629 C CA . HIS A 1 87 ? -11.678 1.285 -9.918 1.00 97.94 87 HIS A CA 1
ATOM 630 C C . HIS A 1 87 ? -10.195 1.540 -10.243 1.00 97.94 87 HIS A C 1
ATOM 632 O O . HIS A 1 87 ? -9.822 1.738 -11.404 1.00 97.94 87 HIS A O 1
ATOM 638 N N . ARG A 1 88 ? -9.331 1.516 -9.221 1.00 98.31 88 ARG A N 1
ATOM 639 C CA . ARG A 1 88 ? -7.888 1.741 -9.385 1.00 98.31 88 ARG A CA 1
ATOM 640 C C . ARG A 1 88 ? -7.185 0.599 -10.118 1.00 98.31 88 ARG A C 1
ATOM 642 O O . ARG A 1 88 ? -6.320 0.872 -10.945 1.00 98.31 88 ARG A O 1
ATOM 649 N N . LEU A 1 89 ? -7.564 -0.652 -9.859 1.00 98.69 89 LEU A N 1
ATOM 650 C CA . LEU A 1 89 ? -7.048 -1.818 -10.580 1.00 98.69 89 LEU A CA 1
ATOM 651 C C . LEU A 1 89 ? -7.437 -1.776 -12.056 1.00 98.69 89 LEU A C 1
ATOM 653 O O . LEU A 1 89 ? -6.594 -2.032 -12.909 1.00 98.69 89 LEU A O 1
ATOM 657 N N . ASP A 1 90 ? -8.673 -1.395 -12.374 1.00 98.56 90 ASP A N 1
ATOM 658 C CA . ASP A 1 90 ? -9.114 -1.254 -13.763 1.00 98.56 90 ASP A CA 1
ATOM 659 C C . ASP A 1 90 ? -8.303 -0.185 -14.509 1.00 98.56 90 ASP A C 1
ATOM 661 O O . ASP A 1 90 ? -7.927 -0.369 -15.669 1.00 98.56 90 ASP A O 1
ATOM 665 N N . ALA A 1 91 ? -8.005 0.940 -13.850 1.00 98.38 91 ALA A N 1
ATOM 666 C CA . ALA A 1 91 ? -7.137 1.971 -14.410 1.00 98.38 91 ALA A CA 1
ATOM 667 C C . ALA A 1 91 ? -5.697 1.470 -14.609 1.00 98.38 91 ALA A C 1
ATOM 669 O O . ALA A 1 91 ? -5.123 1.692 -15.677 1.00 98.38 91 ALA A O 1
ATOM 670 N N . ALA A 1 92 ? -5.150 0.755 -13.623 1.00 98.50 92 ALA A N 1
ATOM 671 C CA . ALA A 1 92 ? -3.806 0.196 -13.677 1.00 98.50 92 ALA A CA 1
ATOM 672 C C . ALA A 1 92 ? -3.671 -0.853 -14.793 1.00 98.50 92 ALA A C 1
ATOM 674 O O . ALA A 1 92 ? -2.750 -0.770 -15.598 1.00 98.50 92 ALA A O 1
ATOM 675 N N . HIS A 1 93 ? -4.625 -1.777 -14.937 1.00 98.62 93 HIS A N 1
ATOM 676 C CA . HIS A 1 93 ? -4.608 -2.755 -16.027 1.00 98.62 93 HIS A CA 1
ATOM 677 C C . HIS A 1 93 ? -4.688 -2.080 -17.401 1.00 98.62 93 HIS A C 1
ATOM 679 O O . HIS A 1 93 ? -3.853 -2.361 -18.253 1.00 98.62 93 HIS A O 1
ATOM 685 N N . ARG A 1 94 ? -5.586 -1.099 -17.594 1.00 98.56 94 ARG A N 1
ATOM 686 C CA . ARG A 1 94 ? -5.641 -0.324 -18.851 1.00 98.56 94 ARG A CA 1
ATOM 687 C C . ARG A 1 94 ? -4.335 0.407 -19.164 1.00 98.56 94 ARG A C 1
ATOM 689 O O . ARG A 1 94 ? -4.031 0.622 -20.335 1.00 98.56 94 ARG A O 1
ATOM 696 N N . ARG A 1 95 ? -3.595 0.853 -18.145 1.00 97.88 95 ARG A N 1
ATOM 697 C CA . ARG A 1 95 ? -2.262 1.447 -18.313 1.00 97.88 95 ARG A CA 1
ATOM 698 C C . ARG A 1 95 ? -1.249 0.387 -18.741 1.00 97.88 95 ARG A C 1
ATOM 700 O O . ARG A 1 95 ? -0.519 0.623 -19.701 1.00 97.88 95 ARG A O 1
ATOM 707 N N . MET A 1 96 ? -1.211 -0.751 -18.049 1.00 98.25 96 MET A N 1
ATOM 708 C CA . MET A 1 96 ? -0.294 -1.852 -18.356 1.00 98.25 96 MET A CA 1
ATOM 709 C C . MET A 1 96 ? -0.510 -2.384 -19.774 1.00 98.25 96 MET A C 1
ATOM 711 O O . MET A 1 96 ? 0.457 -2.581 -20.498 1.00 98.25 96 MET A O 1
ATOM 715 N N . ASP A 1 97 ? -1.763 -2.509 -20.216 1.00 97.75 97 ASP A N 1
ATOM 716 C CA . ASP A 1 97 ? -2.110 -2.964 -21.570 1.00 97.75 97 ASP A CA 1
ATOM 717 C C . ASP A 1 97 ? -1.638 -1.993 -22.667 1.00 97.75 97 ASP A C 1
ATOM 719 O O . ASP A 1 97 ? -1.469 -2.383 -23.818 1.00 97.75 97 ASP A O 1
ATOM 723 N N . LYS A 1 98 ? -1.395 -0.725 -22.313 1.00 97.38 98 LYS A N 1
ATOM 724 C CA . LYS A 1 98 ? -0.805 0.288 -23.202 1.00 97.38 98 LYS A CA 1
ATOM 725 C C . LYS A 1 98 ? 0.722 0.356 -23.112 1.00 97.38 98 LYS A C 1
ATOM 727 O O . LYS A 1 98 ? 1.318 1.161 -23.818 1.00 97.38 98 LYS A O 1
ATOM 732 N N . GLY A 1 99 ? 1.352 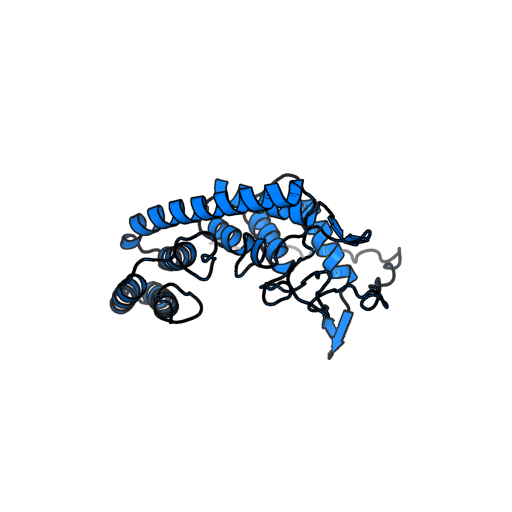-0.424 -22.232 1.00 96.06 99 GLY A N 1
ATOM 733 C CA . GLY A 1 99 ? 2.800 -0.393 -22.018 1.00 96.06 99 GLY A CA 1
ATOM 734 C C . GLY A 1 99 ? 3.316 0.914 -21.407 1.00 96.06 99 GLY A C 1
ATOM 735 O O . GLY A 1 99 ? 4.481 1.250 -21.586 1.00 96.06 99 GLY A O 1
ATOM 736 N N . HIS A 1 100 ? 2.470 1.676 -20.704 1.00 96.38 100 HIS A N 1
ATOM 737 C CA . HIS A 1 100 ? 2.891 2.935 -20.082 1.00 96.38 100 HIS A CA 1
ATOM 738 C C . HIS A 1 100 ? 3.449 2.722 -18.667 1.00 96.38 100 HIS A C 1
ATOM 740 O O . HIS A 1 100 ? 2.886 1.912 -17.925 1.00 96.38 100 HIS A O 1
ATOM 746 N N . PRO A 1 101 ? 4.469 3.486 -18.235 1.00 96.31 101 PRO A N 1
ATOM 747 C CA . PRO A 1 101 ? 4.983 3.421 -16.867 1.00 96.31 101 PRO A CA 1
ATOM 748 C C . PRO A 1 101 ? 3.942 3.862 -15.818 1.00 96.31 101 PRO A C 1
ATOM 750 O O . PRO A 1 101 ? 3.171 4.796 -16.073 1.00 96.31 101 PRO A O 1
ATOM 753 N N . PRO A 1 102 ? 3.865 3.193 -14.648 1.00 97.56 102 PRO A N 1
ATOM 754 C CA . PRO A 1 102 ? 2.981 3.590 -13.551 1.00 97.56 102 PRO A CA 1
ATOM 755 C C . PRO A 1 102 ? 3.371 4.936 -12.937 1.00 97.56 102 PRO A C 1
ATOM 757 O O . PRO A 1 102 ? 4.522 5.360 -12.990 1.00 97.56 102 PRO A O 1
ATOM 760 N N . ARG A 1 103 ? 2.417 5.580 -12.259 1.00 96.06 103 ARG A N 1
ATOM 761 C CA . ARG A 1 103 ? 2.751 6.588 -11.239 1.00 96.06 103 ARG A CA 1
ATOM 762 C C . ARG A 1 103 ? 3.221 5.897 -9.964 1.00 96.06 103 ARG A C 1
ATOM 764 O O . ARG A 1 103 ? 2.741 4.804 -9.660 1.00 96.06 103 ARG A O 1
ATOM 771 N N . LEU A 1 104 ? 4.070 6.558 -9.180 1.00 93.88 104 LEU A N 1
ATOM 772 C CA . LEU A 1 104 ? 4.586 6.006 -7.921 1.00 93.88 104 LEU A CA 1
ATOM 773 C C . LEU A 1 104 ? 3.439 5.627 -6.969 1.00 93.88 104 LEU A C 1
ATOM 775 O O . LEU A 1 104 ? 3.330 4.489 -6.505 1.00 93.88 104 LEU A O 1
ATOM 779 N N . ARG A 1 105 ? 2.473 6.541 -6.812 1.00 95.62 105 ARG A N 1
ATOM 780 C CA . ARG A 1 105 ? 1.278 6.325 -5.985 1.00 95.62 105 ARG A CA 1
ATOM 781 C C . ARG A 1 105 ? 0.320 5.255 -6.492 1.00 95.62 105 ARG A C 1
ATOM 783 O O . ARG A 1 105 ? -0.694 5.009 -5.843 1.00 95.62 105 ARG A O 1
ATOM 790 N N . GLU A 1 106 ? 0.526 4.705 -7.688 1.00 97.81 106 GLU A N 1
ATOM 791 C CA . GLU A 1 106 ? -0.335 3.645 -8.210 1.00 97.81 106 GLU A CA 1
ATOM 792 C C . GLU A 1 106 ? -0.106 2.358 -7.420 1.00 97.81 106 GLU A C 1
ATOM 794 O O . GLU A 1 106 ? -1.072 1.717 -6.998 1.00 97.81 106 GLU A O 1
ATOM 799 N N . TYR A 1 107 ? 1.162 2.017 -7.174 1.00 98.12 107 TYR A N 1
ATOM 800 C CA . TYR A 1 107 ? 1.557 0.740 -6.590 1.00 98.12 107 TYR A CA 1
ATOM 801 C C . TYR A 1 107 ? 2.134 0.837 -5.183 1.00 98.12 107 TYR A C 1
ATOM 803 O O . TYR A 1 107 ? 2.171 -0.195 -4.520 1.00 98.12 107 TYR A O 1
ATOM 811 N N . ASP A 1 108 ? 2.586 2.003 -4.723 1.00 97.75 108 ASP A N 1
ATOM 812 C CA . ASP A 1 108 ? 3.315 2.098 -3.459 1.00 97.75 108 ASP A CA 1
ATOM 813 C C . ASP A 1 108 ? 2.518 1.694 -2.195 1.00 97.75 108 ASP A C 1
ATOM 815 O O . ASP A 1 108 ? 1.321 1.386 -2.234 1.00 97.75 108 ASP A O 1
ATOM 819 N N . LEU A 1 109 ? 3.204 1.633 -1.051 1.00 97.69 109 LEU A N 1
ATOM 820 C CA . LEU A 1 109 ? 2.598 1.233 0.220 1.00 97.69 109 LEU A CA 1
ATOM 821 C C . LEU A 1 109 ? 1.722 2.340 0.822 1.00 97.69 109 LEU A C 1
ATOM 823 O O . LEU A 1 109 ? 0.685 2.042 1.411 1.00 97.69 109 LEU A O 1
ATOM 827 N N . ILE A 1 110 ? 2.139 3.602 0.710 1.00 95.56 110 ILE A N 1
ATOM 828 C CA . ILE A 1 110 ? 1.467 4.721 1.388 1.00 95.56 110 ILE A CA 1
ATOM 829 C C . ILE A 1 110 ? 0.174 5.113 0.673 1.00 95.56 110 ILE A C 1
ATOM 831 O O . ILE A 1 110 ? -0.887 5.216 1.289 1.00 95.56 110 ILE A O 1
ATOM 835 N N . SER A 1 111 ? 0.263 5.325 -0.635 1.00 94.81 111 SER A N 1
ATOM 836 C CA . SER A 1 111 ? -0.805 5.834 -1.492 1.00 94.81 111 SER A CA 1
ATOM 837 C C . SER A 1 111 ? -1.396 4.775 -2.422 1.00 94.81 111 SER A C 1
ATOM 839 O O . SER A 1 111 ? -2.482 4.976 -2.969 1.00 94.81 111 SER A O 1
ATOM 841 N N . GLY A 1 112 ? -0.679 3.679 -2.639 1.00 97.38 112 GLY A N 1
ATOM 842 C CA . GLY A 1 112 ? -0.901 2.732 -3.713 1.00 97.38 112 GLY A CA 1
ATOM 843 C C . GLY A 1 112 ? -1.720 1.501 -3.375 1.00 97.38 112 GLY A C 1
ATOM 844 O O . GLY A 1 112 ? -2.204 1.278 -2.263 1.00 97.38 112 GLY A O 1
ATOM 845 N N . LEU A 1 113 ? -1.865 0.671 -4.406 1.00 98.56 113 LEU A N 1
ATOM 846 C CA . LEU A 1 113 ? -2.542 -0.618 -4.338 1.00 98.56 113 LEU A CA 1
ATOM 847 C C . LEU A 1 113 ? -1.880 -1.572 -3.335 1.00 98.56 113 LEU A C 1
ATOM 849 O O . LEU A 1 113 ? -2.583 -2.395 -2.754 1.00 98.56 113 LEU A O 1
ATOM 853 N N . THR A 1 114 ? -0.579 -1.432 -3.055 1.00 98.69 114 THR A N 1
ATOM 854 C CA . THR A 1 114 ? 0.090 -2.221 -2.008 1.00 98.69 114 THR A CA 1
ATOM 855 C C . THR A 1 114 ? -0.463 -1.902 -0.621 1.00 98.69 114 THR A C 1
ATOM 857 O O . THR A 1 114 ? -0.736 -2.827 0.141 1.00 98.69 114 THR A O 1
ATOM 860 N N . GLY A 1 115 ? -0.706 -0.629 -0.294 1.00 98.00 115 GLY A N 1
ATOM 861 C CA . GLY A 1 115 ? -1.333 -0.248 0.978 1.00 98.00 115 GLY A CA 1
ATOM 862 C C . GLY A 1 115 ? -2.712 -0.879 1.163 1.00 98.00 115 GLY A C 1
ATOM 863 O O . GLY A 1 115 ? -3.018 -1.454 2.210 1.00 98.00 115 GLY A O 1
ATOM 864 N N . PHE A 1 116 ? -3.526 -0.869 0.108 1.00 98.12 116 PHE A N 1
ATOM 865 C CA . PHE A 1 116 ? -4.822 -1.546 0.128 1.00 98.12 116 PHE A CA 1
ATOM 866 C C . PHE A 1 116 ? -4.710 -3.065 0.223 1.00 98.12 116 PHE A C 1
ATOM 868 O O . PHE A 1 116 ? -5.486 -3.694 0.939 1.00 98.12 116 PHE A O 1
ATOM 875 N N . GLY A 1 117 ? -3.735 -3.669 -0.452 1.00 98.31 117 GLY A N 1
ATOM 876 C CA . GLY A 1 117 ? -3.461 -5.095 -0.319 1.00 98.31 117 GLY A CA 1
ATOM 877 C C . GLY A 1 117 ? -3.060 -5.475 1.106 1.00 98.31 117 GLY A C 1
ATOM 878 O O . GLY A 1 117 ? -3.577 -6.454 1.638 1.00 98.31 117 GLY A O 1
ATOM 879 N N . ALA A 1 118 ? -2.219 -4.673 1.765 1.00 97.94 118 ALA A N 1
ATOM 880 C CA . ALA A 1 118 ? -1.858 -4.873 3.168 1.00 97.94 118 ALA A CA 1
ATOM 881 C C . ALA A 1 118 ? -3.088 -4.793 4.083 1.00 97.94 118 ALA A C 1
ATOM 883 O O . ALA A 1 118 ? -3.268 -5.637 4.963 1.00 97.94 118 ALA A O 1
ATOM 884 N N . TYR A 1 119 ? -3.979 -3.835 3.824 1.00 96.94 119 TYR A N 1
ATOM 885 C CA . TYR A 1 119 ? -5.262 -3.747 4.507 1.00 96.94 119 TYR A CA 1
ATOM 886 C C . TYR A 1 119 ? -6.134 -4.993 4.290 1.00 96.94 119 TYR A C 1
ATOM 888 O O . TYR A 1 119 ? -6.632 -5.564 5.258 1.00 96.94 119 TYR A O 1
ATOM 896 N N . PHE A 1 120 ? -6.298 -5.461 3.051 1.00 97.81 120 PHE A N 1
ATOM 897 C CA . PHE A 1 120 ? -7.112 -6.645 2.764 1.00 97.81 120 PHE A CA 1
ATOM 898 C C . PHE A 1 120 ? -6.534 -7.929 3.343 1.00 97.81 120 PHE A C 1
ATOM 900 O O . PHE A 1 120 ? -7.307 -8.765 3.805 1.00 97.81 120 PHE A O 1
ATOM 907 N N . LEU A 1 121 ? -5.207 -8.067 3.371 1.00 97.50 121 LEU A N 1
ATOM 908 C CA . LEU A 1 121 ? -4.537 -9.171 4.052 1.00 97.50 121 LEU A CA 1
ATOM 909 C C . LEU A 1 121 ? -4.836 -9.144 5.551 1.00 97.50 121 LEU A C 1
ATOM 911 O O . LEU A 1 121 ? -5.220 -10.159 6.122 1.00 97.5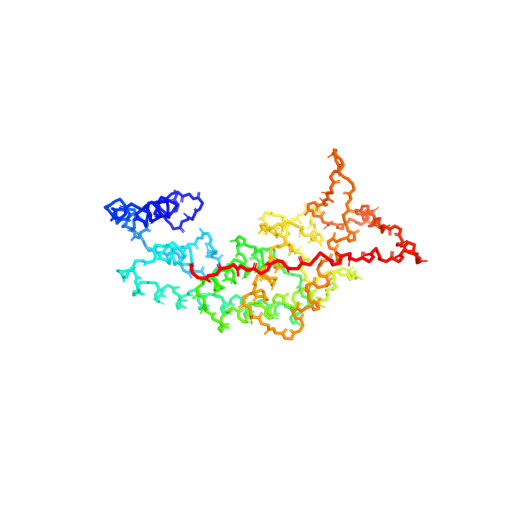0 121 LEU A O 1
ATOM 915 N N . TYR A 1 122 ? -4.734 -7.972 6.178 1.00 95.12 122 TYR A N 1
ATOM 916 C CA . TYR A 1 122 ? -5.056 -7.816 7.594 1.00 95.12 122 TYR A CA 1
ATOM 917 C C . TYR A 1 122 ? -6.537 -8.105 7.894 1.00 95.12 122 TYR A C 1
ATOM 919 O O . TYR A 1 122 ? -6.872 -8.672 8.931 1.00 95.12 122 TYR A O 1
ATOM 927 N N . ARG A 1 123 ? -7.429 -7.758 6.960 1.00 92.19 123 ARG A N 1
ATOM 928 C CA . ARG A 1 123 ? -8.881 -7.929 7.079 1.00 92.19 123 ARG A CA 1
ATOM 929 C C . ARG A 1 123 ? -9.431 -9.273 6.613 1.00 92.19 123 ARG A C 1
ATOM 931 O O . ARG A 1 123 ? -10.638 -9.465 6.759 1.00 92.19 123 ARG A O 1
ATOM 938 N N . ALA A 1 124 ? -8.597 -10.148 6.051 1.00 91.56 124 ALA A N 1
ATOM 939 C CA . ALA A 1 124 ? -9.015 -11.379 5.377 1.00 91.56 124 ALA A CA 1
ATOM 940 C C . ALA A 1 124 ? -10.094 -11.137 4.293 1.00 91.56 124 ALA A C 1
ATOM 942 O O . ALA A 1 124 ? -11.131 -11.796 4.245 1.00 91.56 124 ALA A O 1
ATOM 943 N N . VAL A 1 125 ? -9.880 -10.131 3.430 1.00 92.56 125 VAL A N 1
ATOM 944 C CA . VAL A 1 125 ? -10.754 -9.838 2.273 1.00 92.56 125 VAL A CA 1
ATOM 945 C C . VAL A 1 125 ? -10.170 -10.494 1.020 1.00 92.56 125 VAL A C 1
ATOM 947 O O . VAL A 1 125 ? -9.664 -9.833 0.110 1.00 92.56 125 VAL A O 1
ATOM 950 N N . ASP A 1 126 ? -10.234 -11.823 0.983 1.00 93.88 126 ASP A N 1
ATOM 951 C CA . ASP A 1 126 ? -9.445 -12.675 0.082 1.00 93.88 126 ASP A CA 1
ATOM 952 C C . ASP A 1 126 ? -9.615 -12.359 -1.405 1.00 93.88 126 ASP A C 1
ATOM 954 O O . ASP A 1 126 ? -8.640 -12.317 -2.157 1.00 93.88 126 ASP A O 1
ATOM 958 N N . ARG A 1 127 ? -10.849 -12.097 -1.856 1.00 95.94 127 ARG A N 1
ATOM 959 C CA . ARG A 1 127 ? -11.116 -11.816 -3.276 1.00 95.94 127 ARG A CA 1
ATOM 960 C C . ARG A 1 127 ? -10.437 -10.524 -3.735 1.00 95.94 127 ARG A C 1
ATOM 962 O O . ARG A 1 127 ? -9.851 -10.499 -4.819 1.00 95.94 127 ARG A O 1
ATOM 969 N N . ALA A 1 128 ? -10.526 -9.468 -2.926 1.00 97.31 128 ALA A N 1
ATOM 970 C CA . ALA A 1 128 ? -9.933 -8.170 -3.238 1.00 97.31 128 ALA A CA 1
ATOM 971 C C . ALA A 1 128 ? -8.407 -8.217 -3.096 1.00 97.31 128 ALA A C 1
ATOM 973 O O . ALA A 1 128 ? -7.696 -7.738 -3.980 1.00 97.31 128 ALA A O 1
ATOM 974 N N . LEU A 1 129 ? -7.904 -8.894 -2.056 1.00 98.50 129 LEU A N 1
ATOM 975 C CA . LEU A 1 129 ? -6.482 -9.185 -1.898 1.00 98.50 129 LEU A CA 1
ATOM 976 C C . LEU A 1 129 ? -5.926 -9.903 -3.133 1.00 98.50 129 LEU A C 1
ATOM 978 O O . LEU A 1 129 ? -4.947 -9.453 -3.717 1.00 98.50 129 LEU A O 1
ATOM 982 N N . GLY A 1 130 ? -6.580 -10.975 -3.583 1.00 98.44 130 GLY A N 1
ATOM 983 C CA . GLY A 1 130 ? -6.147 -11.731 -4.754 1.00 98.44 130 GLY A CA 1
ATOM 984 C C . GLY A 1 130 ? -6.073 -10.884 -6.028 1.00 98.44 130 GLY A C 1
ATOM 985 O O . GLY A 1 130 ? -5.193 -11.104 -6.854 1.00 98.44 130 GLY A O 1
ATOM 986 N N . ALA A 1 131 ? -6.961 -9.900 -6.192 1.00 98.50 131 ALA A N 1
ATOM 987 C CA . ALA A 1 131 ? -6.913 -8.978 -7.326 1.00 98.50 131 ALA A CA 1
ATOM 988 C C . ALA A 1 131 ? -5.707 -8.028 -7.257 1.00 98.50 131 ALA A C 1
ATOM 990 O O . ALA A 1 131 ? -5.016 -7.858 -8.260 1.00 98.50 131 ALA A O 1
ATOM 991 N N . VAL A 1 132 ? -5.410 -7.482 -6.073 1.00 98.69 132 VAL A N 1
ATOM 992 C CA . VAL A 1 132 ? -4.216 -6.653 -5.847 1.00 98.69 132 VAL A CA 1
ATOM 993 C C . VAL A 1 132 ? -2.938 -7.452 -6.077 1.00 98.69 132 VAL A C 1
ATOM 995 O O . VAL A 1 132 ? -2.047 -6.997 -6.785 1.00 98.69 132 VAL A O 1
ATOM 998 N N . LEU A 1 133 ? -2.843 -8.658 -5.520 1.00 98.81 133 LEU A N 1
ATOM 999 C CA . LEU A 1 133 ? -1.650 -9.488 -5.657 1.00 98.81 133 LEU A CA 1
ATOM 1000 C C . LEU A 1 133 ? -1.405 -9.892 -7.121 1.00 98.81 133 LEU A C 1
ATOM 1002 O O . LEU A 1 133 ? -0.263 -9.833 -7.562 1.00 98.81 133 LEU A O 1
ATOM 1006 N N . ARG A 1 134 ? -2.452 -10.205 -7.905 1.00 98.62 134 ARG A N 1
ATOM 1007 C CA . ARG A 1 134 ? -2.312 -10.455 -9.355 1.00 98.62 134 ARG A CA 1
ATOM 1008 C C . ARG A 1 134 ? -1.744 -9.244 -10.091 1.00 98.62 134 ARG A C 1
ATOM 1010 O 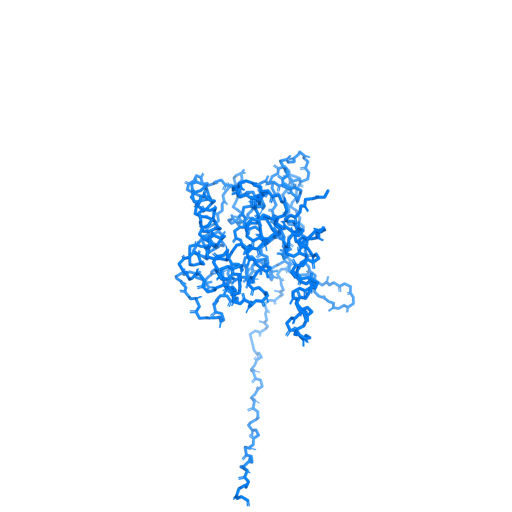O . ARG A 1 134 ? -0.859 -9.404 -10.926 1.00 98.62 134 ARG A O 1
ATOM 1017 N N . TYR A 1 135 ? -2.223 -8.048 -9.755 1.00 98.75 135 TYR A N 1
ATOM 1018 C CA . TYR A 1 135 ? -1.674 -6.807 -10.292 1.00 98.75 135 TYR A CA 1
ATOM 1019 C C . TYR A 1 135 ? -0.188 -6.638 -9.932 1.00 98.75 135 TYR A C 1
ATOM 1021 O O . TYR A 1 135 ? 0.619 -6.364 -10.815 1.00 98.75 135 TYR A O 1
ATOM 1029 N N . LEU A 1 136 ? 0.199 -6.861 -8.670 1.00 98.69 136 LEU A N 1
ATOM 1030 C CA . LEU A 1 136 ? 1.597 -6.732 -8.236 1.00 98.69 136 LEU A CA 1
ATOM 1031 C C . LEU A 1 136 ? 2.518 -7.781 -8.869 1.00 98.69 136 LEU A C 1
ATOM 1033 O O . LEU A 1 136 ? 3.654 -7.463 -9.209 1.00 98.69 136 LEU A O 1
ATOM 1037 N N . VAL A 1 137 ? 2.035 -9.011 -9.068 1.00 98.62 137 VAL A N 1
ATOM 1038 C CA . VAL A 1 137 ? 2.771 -10.043 -9.813 1.00 98.62 137 VAL A CA 1
ATOM 1039 C C . VAL A 1 137 ? 3.054 -9.559 -11.227 1.00 98.62 137 VAL A C 1
ATOM 1041 O O . VAL A 1 137 ? 4.207 -9.564 -11.654 1.00 98.62 137 VAL A O 1
ATOM 1044 N N . ARG A 1 138 ? 2.024 -9.075 -11.927 1.00 98.00 138 ARG A N 1
ATOM 1045 C CA . ARG A 1 138 ? 2.158 -8.539 -13.283 1.00 98.00 138 ARG A CA 1
ATOM 1046 C C . ARG A 1 138 ? 3.137 -7.357 -13.320 1.00 98.00 138 ARG A C 1
ATOM 1048 O O . ARG A 1 138 ? 4.044 -7.338 -14.140 1.00 98.00 138 ARG A O 1
ATOM 1055 N N . LEU A 1 139 ? 3.022 -6.425 -12.371 1.00 98.06 139 LEU A N 1
ATOM 1056 C CA . LEU A 1 139 ? 3.899 -5.255 -12.233 1.00 98.06 139 LEU A CA 1
ATOM 1057 C C . LEU A 1 139 ? 5.387 -5.628 -12.079 1.00 98.06 139 LEU A C 1
ATOM 1059 O O . LEU A 1 139 ? 6.259 -4.925 -12.585 1.00 98.06 139 LEU A O 1
ATOM 1063 N N . LEU A 1 140 ? 5.685 -6.711 -11.358 1.00 97.75 140 LEU A N 1
ATOM 1064 C CA . LEU A 1 140 ? 7.058 -7.154 -11.093 1.00 97.75 140 LEU A CA 1
ATOM 1065 C C . LEU A 1 140 ? 7.640 -8.051 -12.192 1.00 97.75 140 LEU A C 1
ATOM 1067 O O . LEU A 1 140 ? 8.861 -8.164 -12.281 1.00 97.75 140 LEU A O 1
ATOM 1071 N N . THR A 1 141 ? 6.795 -8.697 -12.997 1.00 96.69 141 THR A N 1
ATOM 1072 C CA . THR A 1 141 ? 7.219 -9.717 -13.975 1.00 96.69 141 THR A CA 1
ATOM 1073 C C . THR A 1 141 ? 7.148 -9.250 -15.423 1.00 96.69 141 THR A C 1
ATOM 1075 O O . THR A 1 141 ? 7.870 -9.788 -16.259 1.00 96.69 141 THR A O 1
ATOM 1078 N N . GLU A 1 142 ? 6.346 -8.230 -15.731 1.00 95.69 142 GLU A N 1
ATOM 1079 C CA . GLU A 1 142 ? 6.254 -7.653 -17.073 1.00 95.69 142 GLU A CA 1
ATOM 1080 C C . GLU A 1 142 ? 7.140 -6.401 -17.182 1.00 95.69 142 GLU A C 1
ATOM 1082 O O . GLU A 1 142 ? 6.802 -5.363 -16.608 1.00 95.69 142 GLU A O 1
ATOM 1087 N N . PRO A 1 143 ? 8.287 -6.458 -17.886 1.00 94.81 143 PRO A N 1
ATOM 1088 C CA . PRO A 1 143 ? 9.111 -5.277 -18.119 1.00 94.81 143 PRO A CA 1
ATOM 1089 C C . PRO A 1 143 ? 8.415 -4.278 -19.053 1.00 94.81 143 PRO A C 1
ATOM 1091 O O . PRO A 1 143 ? 7.511 -4.625 -19.813 1.00 94.81 143 PRO A O 1
ATOM 1094 N N . LEU A 1 144 ? 8.884 -3.033 -19.026 1.00 94.62 144 LEU A N 1
ATOM 1095 C CA . LEU A 1 144 ? 8.424 -1.948 -19.891 1.00 94.62 144 LEU A CA 1
ATOM 1096 C C . LEU A 1 144 ? 9.545 -1.487 -20.819 1.00 94.62 144 LEU A C 1
ATOM 1098 O O . LEU A 1 144 ? 10.721 -1.754 -20.573 1.00 94.62 144 LEU A O 1
ATOM 1102 N N . VAL A 1 145 ? 9.172 -0.752 -21.864 1.00 91.62 145 VAL A N 1
ATOM 1103 C CA . VAL A 1 145 ? 10.114 -0.013 -22.707 1.00 91.62 145 VAL A CA 1
ATOM 1104 C C . VAL A 1 145 ? 9.832 1.474 -22.538 1.00 91.62 145 VAL A C 1
ATOM 1106 O O . VAL A 1 145 ? 8.745 1.937 -22.875 1.00 91.62 145 VAL A O 1
ATOM 1109 N N . VAL A 1 146 ? 10.805 2.216 -22.016 1.00 88.81 146 VAL A N 1
ATOM 1110 C CA . VAL A 1 146 ? 10.751 3.676 -21.868 1.00 88.81 146 VAL A CA 1
ATOM 1111 C C . VAL A 1 146 ? 11.879 4.253 -22.709 1.00 88.81 146 VAL A C 1
ATOM 1113 O O . VAL A 1 146 ? 13.032 3.867 -22.532 1.00 88.81 146 VAL A O 1
ATOM 1116 N N . ASP A 1 147 ? 11.533 5.105 -23.678 1.00 86.69 147 ASP A N 1
ATOM 1117 C CA . ASP A 1 147 ? 12.490 5.765 -24.582 1.00 86.69 147 ASP A CA 1
ATOM 1118 C C . ASP A 1 147 ? 13.491 4.802 -25.251 1.00 86.69 147 ASP A C 1
ATOM 1120 O O . ASP A 1 147 ? 14.670 5.096 -25.428 1.00 86.69 147 ASP A O 1
ATOM 1124 N N . GLY A 1 148 ? 13.010 3.614 -25.632 1.00 87.62 148 GLY A N 1
ATOM 1125 C CA . GLY A 1 148 ? 13.810 2.578 -26.296 1.00 87.62 148 GLY A CA 1
ATOM 1126 C C . GLY A 1 148 ? 14.620 1.680 -25.355 1.00 87.62 148 GLY A C 1
ATOM 1127 O O . GLY A 1 148 ? 15.238 0.726 -25.824 1.00 87.62 148 GLY A O 1
ATOM 1128 N N . HIS A 1 149 ? 14.583 1.920 -24.042 1.00 88.00 149 HIS A N 1
ATOM 1129 C CA . HIS A 1 149 ? 15.284 1.119 -23.041 1.00 88.00 149 HIS A CA 1
ATOM 1130 C C . HIS A 1 149 ? 14.327 0.208 -22.275 1.00 88.00 149 HIS A C 1
ATOM 1132 O O . HIS A 1 149 ? 13.265 0.633 -21.820 1.00 88.00 149 HIS A O 1
ATOM 1138 N N . GLN A 1 150 ? 14.723 -1.054 -22.100 1.00 91.50 150 GLN A N 1
ATOM 1139 C CA . GLN A 1 150 ? 13.976 -1.990 -21.269 1.00 91.50 150 GLN A CA 1
ATOM 1140 C C . GLN A 1 150 ? 14.200 -1.670 -19.786 1.00 91.50 150 GLN A C 1
ATOM 1142 O O . GLN A 1 150 ? 15.333 -1.675 -19.306 1.00 91.50 150 GLN A O 1
ATOM 1147 N N . VAL A 1 151 ? 13.111 -1.434 -19.059 1.00 92.75 151 VAL A N 1
ATOM 1148 C CA . VAL A 1 151 ? 13.093 -1.115 -17.626 1.00 92.75 151 VAL A CA 1
ATOM 1149 C C . VAL A 1 151 ? 12.150 -2.068 -16.878 1.00 92.75 151 VAL A C 1
ATOM 1151 O O . VAL A 1 151 ? 11.301 -2.713 -17.502 1.00 92.75 151 VAL A O 1
ATOM 1154 N N . PRO A 1 152 ? 12.267 -2.208 -15.545 1.00 94.75 152 PRO A N 1
ATOM 1155 C CA . PRO A 1 152 ? 11.303 -2.984 -14.768 1.00 94.75 152 PRO A CA 1
ATOM 1156 C C . PRO A 1 152 ? 9.869 -2.444 -14.903 1.00 94.75 152 PRO A C 1
ATOM 1158 O O . PRO A 1 152 ? 9.666 -1.244 -15.075 1.00 94.75 152 PRO A O 1
ATOM 1161 N N . GLY A 1 153 ? 8.860 -3.307 -14.746 1.00 96.06 153 GLY A N 1
ATOM 1162 C CA . GLY A 1 153 ? 7.444 -2.920 -14.864 1.00 96.06 153 GLY A CA 1
ATOM 1163 C C . GLY A 1 153 ? 6.955 -1.874 -13.857 1.00 96.06 153 GLY A C 1
ATOM 1164 O O . GLY A 1 153 ? 5.939 -1.212 -14.071 1.00 96.06 153 GLY A O 1
ATOM 1165 N N . TRP A 1 154 ? 7.709 -1.691 -12.775 1.00 96.50 154 TRP A N 1
ATOM 1166 C CA . TRP A 1 154 ? 7.485 -0.716 -11.710 1.00 96.50 154 TRP A CA 1
ATOM 1167 C C . TRP A 1 154 ? 8.308 0.572 -11.875 1.00 96.50 154 TRP A C 1
ATOM 1169 O O . TRP A 1 154 ? 8.412 1.347 -10.930 1.00 96.50 154 TRP A O 1
ATOM 1179 N N . TRP A 1 155 ? 8.891 0.821 -13.051 1.00 96.19 155 TRP A N 1
ATOM 1180 C CA . TRP A 1 155 ? 9.561 2.088 -13.345 1.00 96.19 155 TRP A CA 1
ATOM 1181 C C . TRP A 1 155 ? 8.565 3.255 -13.285 1.00 96.19 155 TRP A C 1
ATOM 1183 O O . TRP A 1 155 ? 7.667 3.366 -14.119 1.00 96.19 155 TRP A O 1
ATOM 1193 N N . ALA A 1 156 ? 8.692 4.108 -12.273 1.00 95.69 156 ALA A N 1
ATOM 1194 C CA . ALA A 1 156 ? 7.748 5.172 -11.980 1.00 95.69 156 ALA A CA 1
ATOM 1195 C C . ALA A 1 156 ? 7.949 6.372 -12.911 1.00 95.69 156 ALA A C 1
ATOM 1197 O O . ALA A 1 156 ? 9.045 6.917 -13.007 1.00 95.69 156 ALA A O 1
ATOM 1198 N N . ALA A 1 157 ? 6.867 6.813 -13.554 1.00 93.50 157 ALA A N 1
ATOM 1199 C CA . ALA A 1 157 ? 6.837 7.954 -14.472 1.00 93.50 157 ALA A CA 1
ATOM 1200 C C . ALA A 1 157 ? 6.919 9.319 -13.769 1.00 93.50 157 ALA A C 1
ATOM 1202 O O . ALA A 1 157 ? 7.225 10.333 -14.389 1.00 93.50 157 ALA A O 1
ATOM 1203 N N . THR A 1 158 ? 6.559 9.361 -12.491 1.00 91.38 158 THR A N 1
ATOM 1204 C CA . THR A 1 158 ? 6.581 10.564 -11.654 1.00 91.38 158 THR A CA 1
ATOM 1205 C C . THR A 1 158 ? 7.846 10.582 -10.812 1.00 91.38 158 THR A C 1
ATOM 1207 O O . THR A 1 158 ? 8.410 9.523 -10.553 1.00 91.38 158 THR A O 1
ATOM 1210 N N . GLY A 1 159 ? 8.265 11.749 -10.329 1.00 87.00 159 GLY A N 1
ATOM 1211 C CA . GLY A 1 159 ? 9.294 11.833 -9.295 1.00 87.00 159 GLY A CA 1
ATOM 1212 C C . GLY A 1 159 ? 8.798 11.341 -7.924 1.00 87.00 159 GLY A C 1
ATOM 1213 O O . GLY A 1 159 ? 7.627 10.962 -7.782 1.00 87.00 159 GLY A O 1
ATOM 1214 N N . PRO A 1 160 ? 9.663 11.355 -6.894 1.00 83.94 160 PRO A N 1
ATOM 1215 C CA . PRO A 1 160 ? 9.325 10.915 -5.536 1.00 83.94 160 PRO A CA 1
ATOM 1216 C C . PRO A 1 160 ? 8.155 11.679 -4.897 1.00 83.94 160 PRO A C 1
ATOM 1218 O O . PRO A 1 160 ? 7.466 11.138 -4.037 1.00 83.94 160 PRO A O 1
ATOM 1221 N N . SER A 1 161 ? 7.897 12.913 -5.346 1.00 84.38 161 SER A N 1
ATOM 1222 C CA . SER A 1 161 ? 6.747 13.727 -4.914 1.00 84.38 161 SER A CA 1
ATOM 1223 C C . SER A 1 161 ? 5.454 13.439 -5.699 1.00 84.38 161 SER A C 1
ATOM 1225 O O . SER A 1 161 ? 4.479 14.176 -5.573 1.00 84.38 161 SER A O 1
ATOM 1227 N N . ASP A 1 162 ? 5.434 12.383 -6.523 1.00 85.12 162 ASP A N 1
ATOM 1228 C CA . ASP A 1 162 ? 4.321 11.983 -7.404 1.00 85.12 162 ASP A CA 1
ATOM 1229 C C . ASP A 1 162 ? 3.919 13.039 -8.459 1.00 85.12 162 ASP A C 1
ATOM 1231 O O . ASP A 1 162 ? 2.850 13.003 -9.068 1.00 85.12 162 ASP A O 1
ATOM 1235 N N . THR A 1 163 ? 4.814 13.975 -8.751 1.00 85.69 163 THR A N 1
ATOM 1236 C CA . THR A 1 163 ? 4.651 14.955 -9.825 1.00 85.69 163 THR A CA 1
ATOM 1237 C C . THR A 1 163 ? 5.424 14.531 -11.066 1.00 85.69 163 THR A C 1
ATOM 1239 O O . THR A 1 163 ? 6.448 13.857 -10.968 1.00 85.69 163 THR A O 1
ATOM 1242 N N . LEU A 1 164 ? 4.946 14.919 -12.251 1.00 83.62 164 LEU A N 1
ATOM 1243 C CA . LEU A 1 164 ? 5.797 14.879 -13.440 1.00 83.62 164 LEU A CA 1
ATOM 1244 C C . LEU A 1 164 ? 6.901 15.914 -13.246 1.00 83.62 164 LEU A C 1
ATOM 1246 O O . LEU A 1 164 ? 6.609 17.077 -12.966 1.00 83.62 164 LEU A O 1
ATOM 1250 N N . GLU A 1 165 ? 8.147 15.479 -13.359 1.00 79.38 165 GLU A N 1
ATOM 1251 C CA . GLU A 1 165 ? 9.300 16.326 -13.087 1.00 79.38 165 GLU A CA 1
ATOM 1252 C C . GLU A 1 165 ? 10.089 16.607 -14.360 1.00 79.38 165 GLU A C 1
ATOM 1254 O O . GLU A 1 165 ? 10.259 15.751 -15.225 1.00 79.38 165 GLU A O 1
ATOM 1259 N N . THR A 1 166 ? 10.600 17.829 -14.456 1.00 73.88 166 THR A N 1
ATOM 1260 C CA . THR A 1 166 ? 11.635 18.200 -15.418 1.00 73.88 166 THR A CA 1
ATOM 1261 C C . THR A 1 166 ? 12.983 18.135 -14.708 1.00 73.88 166 THR A C 1
ATOM 1263 O O . THR A 1 166 ? 13.118 18.707 -13.629 1.00 73.88 166 THR A O 1
ATOM 1266 N N . GLY A 1 167 ? 13.987 17.483 -15.296 1.00 81.00 167 GLY A N 1
ATOM 1267 C CA . GLY A 1 167 ? 15.319 17.352 -14.695 1.00 81.00 167 GLY A CA 1
ATOM 1268 C C . GLY A 1 167 ? 15.664 15.909 -14.336 1.00 81.00 167 GLY A C 1
ATOM 1269 O O . GLY A 1 167 ? 15.571 15.032 -15.189 1.00 81.00 167 GLY A O 1
ATOM 1270 N N . GLU A 1 168 ? 16.081 15.670 -13.090 1.00 77.94 168 GLU A N 1
ATOM 1271 C CA . GLU A 1 168 ? 16.681 14.400 -12.639 1.00 77.94 168 GLU A CA 1
ATOM 1272 C C . GLU A 1 168 ? 15.758 13.177 -12.815 1.00 77.94 168 GLU A C 1
ATOM 1274 O O . GLU A 1 168 ? 16.232 12.069 -13.056 1.00 77.94 168 GLU A O 1
ATOM 1279 N N . PHE A 1 169 ? 14.440 13.387 -12.758 1.00 83.25 169 PHE A N 1
ATOM 1280 C CA . PHE A 1 169 ? 13.416 12.348 -12.901 1.00 83.25 169 PHE A CA 1
ATOM 1281 C C . PHE A 1 169 ? 12.626 12.445 -14.218 1.00 83.25 169 PHE A C 1
ATOM 1283 O O . PHE A 1 169 ? 11.568 11.830 -14.339 1.00 83.25 169 PHE A O 1
ATOM 1290 N N . ALA A 1 170 ? 13.126 13.186 -15.217 1.00 84.88 170 ALA A N 1
ATOM 1291 C CA . ALA A 1 170 ? 12.427 13.392 -16.495 1.00 84.88 170 ALA A CA 1
ATOM 1292 C C . ALA A 1 170 ? 12.100 12.083 -17.235 1.00 84.88 170 ALA A C 1
ATOM 1294 O O . ALA A 1 170 ? 11.104 12.010 -17.949 1.00 84.88 170 ALA A O 1
ATOM 1295 N N . TYR A 1 171 ? 12.920 11.052 -17.028 1.00 86.69 171 TYR A N 1
ATOM 1296 C CA . TYR A 1 171 ? 12.762 9.726 -17.625 1.00 86.69 171 TYR A CA 1
ATOM 1297 C C . TYR A 1 171 ? 12.168 8.699 -16.657 1.00 86.69 171 TYR A C 1
ATOM 1299 O O . TYR A 1 171 ? 12.157 7.507 -16.949 1.00 86.69 171 TYR A O 1
ATOM 1307 N N . GLY A 1 172 ? 11.685 9.140 -15.495 1.00 91.38 172 GLY A N 1
ATOM 1308 C CA . GLY A 1 172 ? 11.220 8.271 -14.425 1.00 91.38 172 GLY A CA 1
ATOM 1309 C C . GLY A 1 172 ? 12.346 7.647 -13.600 1.00 91.38 172 GLY A C 1
ATOM 1310 O O . GLY A 1 172 ? 13.518 8.013 -13.721 1.00 91.38 172 GLY A O 1
ATOM 1311 N N . HIS A 1 173 ? 11.974 6.725 -12.714 1.00 93.06 173 HIS A N 1
ATOM 1312 C CA . HIS A 1 173 ? 12.913 6.072 -11.809 1.00 93.06 173 HIS A CA 1
ATOM 1313 C C . HIS A 1 173 ? 12.421 4.725 -11.280 1.00 93.06 173 HIS A C 1
ATOM 1315 O O . HIS A 1 173 ? 11.226 4.449 -11.213 1.00 93.06 173 HIS A O 1
ATOM 1321 N N . ALA A 1 174 ? 13.354 3.913 -10.799 1.00 93.88 174 ALA A N 1
ATOM 1322 C CA . ALA A 1 174 ? 13.069 2.749 -9.974 1.00 93.88 174 ALA A CA 1
ATOM 1323 C C . ALA A 1 174 ? 13.332 3.094 -8.499 1.00 93.88 174 ALA A C 1
ATOM 1325 O O . ALA A 1 174 ? 14.483 3.195 -8.089 1.00 93.88 174 ALA A O 1
ATOM 1326 N N . ASN A 1 175 ? 12.277 3.268 -7.695 1.00 95.00 175 ASN A N 1
ATOM 1327 C CA . ASN A 1 175 ? 12.369 3.513 -6.249 1.00 95.00 175 ASN A CA 1
ATOM 1328 C C . ASN A 1 175 ? 12.519 2.210 -5.438 1.00 95.00 175 ASN A C 1
ATOM 1330 O O . ASN A 1 175 ? 11.716 1.285 -5.581 1.00 95.00 175 ASN A O 1
ATOM 1334 N N . PHE A 1 176 ? 13.511 2.144 -4.549 1.00 94.81 176 PHE A N 1
ATOM 1335 C CA . PHE A 1 176 ? 13.846 0.941 -3.770 1.00 94.81 176 PHE A CA 1
ATOM 1336 C C . PHE A 1 176 ? 13.207 0.928 -2.373 1.00 94.81 176 PHE A C 1
ATOM 1338 O O . PHE A 1 176 ? 13.255 -0.083 -1.672 1.00 94.81 176 PHE A O 1
ATOM 1345 N N . GLY A 1 177 ? 12.599 2.040 -1.956 1.00 95.06 177 GLY A N 1
ATOM 1346 C CA . GLY A 1 177 ? 12.068 2.231 -0.613 1.00 95.06 177 GLY A CA 1
ATOM 1347 C C . GLY A 1 177 ? 10.862 1.351 -0.281 1.00 95.06 177 GLY A C 1
ATOM 1348 O O . GLY A 1 177 ? 10.136 0.868 -1.148 1.00 95.06 177 GLY A O 1
ATOM 1349 N N . LEU A 1 178 ? 10.605 1.176 1.017 1.00 96.75 178 LEU A N 1
ATOM 1350 C CA . LEU A 1 178 ? 9.433 0.442 1.507 1.00 96.75 178 LEU A CA 1
ATOM 1351 C C . LEU A 1 178 ? 8.134 1.241 1.337 1.00 96.75 178 LEU A C 1
ATOM 1353 O O . LEU A 1 178 ? 7.109 0.683 0.958 1.00 96.75 178 LEU A O 1
ATOM 1357 N N . ALA A 1 179 ? 8.183 2.542 1.631 1.00 95.50 179 ALA A N 1
ATOM 1358 C CA . ALA A 1 179 ? 7.016 3.420 1.598 1.00 95.50 179 ALA A CA 1
ATOM 1359 C C . ALA A 1 179 ? 6.542 3.692 0.162 1.00 95.50 179 ALA A C 1
ATOM 1361 O O . ALA A 1 179 ? 5.356 3.551 -0.137 1.00 95.50 179 ALA A O 1
ATOM 1362 N N . HIS A 1 180 ? 7.485 4.041 -0.715 1.00 95.56 180 HIS A N 1
ATOM 1363 C CA . HIS A 1 180 ? 7.197 4.525 -2.064 1.00 95.56 180 HIS A CA 1
ATOM 1364 C C . HIS A 1 180 ? 7.722 3.615 -3.184 1.00 95.56 180 HIS A C 1
ATOM 1366 O O . HIS A 1 180 ? 7.370 3.795 -4.340 1.00 95.56 180 HIS A O 1
ATOM 1372 N N . GLY A 1 181 ? 8.535 2.610 -2.864 1.00 95.50 181 GLY A N 1
ATOM 1373 C CA . GLY A 1 181 ? 9.240 1.796 -3.849 1.00 95.50 181 GLY A CA 1
ATOM 1374 C C . GLY A 1 181 ? 8.830 0.331 -3.890 1.00 95.50 181 GLY A C 1
ATOM 1375 O O . GLY A 1 181 ? 7.817 -0.088 -3.329 1.00 95.50 181 GLY A O 1
ATOM 1376 N N . VAL A 1 182 ? 9.648 -0.457 -4.589 1.00 96.50 182 VAL A N 1
ATOM 1377 C CA . VAL A 1 182 ? 9.406 -1.879 -4.881 1.00 96.50 182 VAL A CA 1
ATOM 1378 C C . VAL A 1 182 ? 9.431 -2.773 -3.637 1.00 96.50 182 VAL A C 1
ATOM 1380 O O . VAL A 1 182 ? 8.797 -3.832 -3.621 1.00 96.50 182 VAL A O 1
ATOM 1383 N N . ALA A 1 183 ? 10.107 -2.351 -2.564 1.00 97.31 183 ALA A N 1
ATOM 1384 C CA . ALA A 1 183 ? 10.169 -3.132 -1.332 1.00 97.31 183 ALA A CA 1
ATOM 1385 C C . ALA A 1 183 ? 8.786 -3.290 -0.673 1.00 97.31 183 ALA A C 1
ATOM 1387 O O . ALA A 1 183 ? 8.530 -4.321 -0.052 1.00 97.31 183 ALA A O 1
ATOM 1388 N N . GLY A 1 184 ? 7.869 -2.332 -0.860 1.00 98.12 184 GLY A N 1
ATOM 1389 C CA . GLY A 1 184 ? 6.474 -2.438 -0.417 1.00 98.12 184 GLY A CA 1
ATOM 1390 C C . GLY A 1 184 ? 5.731 -3.615 -1.069 1.00 98.12 184 GLY A C 1
ATOM 1391 O O . GLY A 1 184 ? 5.325 -4.539 -0.355 1.00 98.12 184 GLY A O 1
ATOM 1392 N N . PRO A 1 185 ? 5.564 -3.623 -2.407 1.00 98.44 185 PRO A N 1
ATOM 1393 C CA . PRO A 1 185 ? 4.993 -4.745 -3.150 1.00 98.44 185 PRO A CA 1
ATOM 1394 C C . PRO A 1 185 ? 5.599 -6.106 -2.792 1.00 98.44 185 PRO A C 1
ATOM 1396 O O . PRO A 1 185 ? 4.863 -7.070 -2.572 1.00 98.44 185 PRO A O 1
ATOM 1399 N N . LEU A 1 186 ? 6.931 -6.189 -2.684 1.00 98.38 186 LEU A N 1
ATOM 1400 C CA . LEU A 1 186 ? 7.626 -7.432 -2.336 1.00 98.38 186 LEU A CA 1
ATOM 1401 C C . LEU A 1 186 ? 7.295 -7.902 -0.919 1.00 98.38 186 LEU A C 1
ATOM 1403 O O . LEU A 1 186 ? 7.012 -9.084 -0.715 1.00 98.38 186 LEU A O 1
ATOM 1407 N N . ALA A 1 187 ? 7.269 -6.985 0.052 1.00 98.44 187 ALA A N 1
ATOM 1408 C CA . ALA A 1 187 ? 6.872 -7.302 1.417 1.00 98.44 187 ALA A CA 1
ATOM 1409 C C . ALA A 1 187 ? 5.433 -7.831 1.465 1.00 98.44 187 ALA A C 1
ATOM 1411 O O . ALA A 1 187 ? 5.181 -8.854 2.101 1.00 98.44 187 ALA A O 1
ATOM 1412 N N . LEU A 1 188 ? 4.496 -7.196 0.753 1.00 98.62 188 LEU A N 1
ATOM 1413 C CA . LEU A 1 188 ? 3.113 -7.666 0.700 1.00 98.62 188 LEU A CA 1
ATOM 1414 C C . LEU A 1 188 ? 3.001 -9.061 0.071 1.00 98.62 188 LEU A C 1
ATOM 1416 O O . LEU A 1 188 ? 2.336 -9.924 0.642 1.00 98.62 188 LEU A O 1
ATOM 1420 N N . LEU A 1 189 ? 3.658 -9.311 -1.066 1.00 98.56 189 LEU A N 1
ATOM 1421 C CA . LEU A 1 189 ? 3.637 -10.625 -1.720 1.00 98.56 189 LEU A CA 1
ATOM 1422 C C . LEU A 1 189 ? 4.208 -11.720 -0.811 1.00 98.56 189 LEU A C 1
ATOM 1424 O O . LEU A 1 189 ? 3.628 -12.805 -0.730 1.00 98.56 189 LEU A O 1
ATOM 1428 N N . ALA A 1 190 ? 5.297 -11.433 -0.094 1.00 98.38 190 ALA A N 1
ATOM 1429 C CA . ALA A 1 190 ? 5.908 -12.361 0.853 1.00 98.38 190 ALA A CA 1
ATOM 1430 C C . ALA A 1 190 ? 5.013 -12.621 2.077 1.00 98.38 190 ALA A C 1
ATOM 1432 O O . ALA A 1 190 ? 4.863 -13.767 2.506 1.00 98.38 190 ALA A O 1
ATOM 1433 N N . LEU A 1 191 ? 4.382 -11.579 2.629 1.00 98.44 191 LEU A N 1
ATOM 1434 C CA . LEU A 1 191 ? 3.451 -11.701 3.754 1.00 98.44 191 LEU A CA 1
ATOM 1435 C C . LEU A 1 191 ? 2.190 -12.478 3.366 1.00 98.44 191 LEU A C 1
ATOM 1437 O O . LEU A 1 191 ? 1.786 -13.379 4.100 1.00 98.44 191 LEU A O 1
ATOM 1441 N N . ALA A 1 192 ? 1.610 -12.181 2.202 1.00 98.25 192 ALA A N 1
ATOM 1442 C CA . ALA A 1 192 ? 0.460 -12.899 1.667 1.00 98.25 192 ALA A CA 1
ATOM 1443 C C . ALA A 1 192 ? 0.790 -14.379 1.443 1.00 98.25 192 ALA A C 1
ATOM 1445 O O . ALA A 1 192 ? 0.043 -15.252 1.885 1.00 98.25 192 ALA A O 1
ATOM 1446 N N . ARG A 1 193 ? 1.962 -14.666 0.860 1.00 97.62 193 ARG A N 1
ATOM 1447 C CA . ARG A 1 193 ? 2.461 -16.033 0.693 1.00 97.62 193 ARG A CA 1
ATOM 1448 C C . ARG A 1 193 ? 2.588 -16.758 2.033 1.00 97.62 193 ARG A C 1
ATOM 1450 O O . ARG A 1 193 ? 2.156 -17.901 2.152 1.00 97.62 193 ARG A O 1
ATOM 1457 N N . ARG A 1 194 ? 3.174 -16.109 3.046 1.00 97.38 194 ARG A N 1
ATOM 1458 C CA . ARG A 1 194 ? 3.339 -16.683 4.393 1.00 97.38 194 ARG A CA 1
ATOM 1459 C C . ARG A 1 194 ? 1.997 -16.948 5.080 1.00 97.38 194 ARG A C 1
ATOM 1461 O O . ARG A 1 194 ? 1.901 -17.882 5.866 1.00 97.38 194 ARG A O 1
ATOM 1468 N N . ALA A 1 195 ? 0.976 -16.157 4.765 1.00 97.06 195 ALA A N 1
ATOM 1469 C CA . ALA A 1 195 ? -0.397 -16.347 5.225 1.00 97.06 195 ALA A CA 1
ATOM 1470 C C . ALA A 1 195 ? -1.190 -17.393 4.409 1.00 97.06 195 ALA A C 1
ATOM 1472 O O . ALA A 1 195 ? -2.364 -17.609 4.684 1.00 97.06 195 ALA A O 1
ATOM 1473 N N . GLY A 1 196 ? -0.571 -18.054 3.423 1.00 96.69 196 GLY A N 1
ATOM 1474 C CA . GLY A 1 196 ? -1.210 -19.092 2.609 1.00 96.69 196 GLY A CA 1
ATOM 1475 C C . GLY A 1 196 ? -1.934 -18.579 1.360 1.00 96.69 196 GLY A C 1
ATOM 1476 O O . GLY A 1 196 ? -2.520 -19.378 0.633 1.00 96.69 196 GLY A O 1
ATOM 1477 N N . HIS A 1 197 ? -1.869 -17.279 1.056 1.00 97.12 197 HIS A N 1
ATOM 1478 C CA . HIS A 1 197 ? -2.388 -16.741 -0.201 1.00 97.12 197 HIS A CA 1
ATOM 1479 C C . HIS A 1 197 ? -1.346 -16.906 -1.308 1.00 97.12 197 HIS A C 1
ATOM 1481 O O . HIS A 1 197 ? -0.359 -16.167 -1.368 1.00 97.12 197 HIS A O 1
ATOM 1487 N N . THR A 1 198 ? -1.586 -17.877 -2.187 1.00 92.44 198 THR A N 1
ATOM 1488 C CA . THR A 1 198 ? -0.732 -18.188 -3.340 1.00 92.44 198 THR A CA 1
ATOM 1489 C C . THR A 1 198 ? -1.460 -17.948 -4.660 1.00 92.44 198 THR A C 1
ATOM 1491 O O . THR A 1 198 ? -2.639 -18.280 -4.785 1.00 92.44 198 THR A O 1
ATOM 1494 N N . MET A 1 199 ? -0.754 -17.450 -5.675 1.00 93.06 199 MET A N 1
ATOM 1495 C CA . MET A 1 199 ? -1.228 -17.405 -7.064 1.00 93.06 199 MET A CA 1
ATOM 1496 C C . MET A 1 199 ? -0.115 -17.657 -8.075 1.00 93.06 199 MET A C 1
ATOM 1498 O O . MET A 1 199 ? 1.070 -17.595 -7.749 1.00 93.06 199 MET A O 1
ATOM 1502 N N . ALA A 1 200 ? -0.520 -17.922 -9.317 1.00 95.31 200 ALA A N 1
ATOM 1503 C CA . ALA A 1 200 ? 0.392 -18.084 -10.440 1.00 95.31 200 ALA A CA 1
ATOM 1504 C C . ALA A 1 200 ? 1.332 -16.873 -10.572 1.00 95.31 200 ALA A C 1
ATOM 1506 O O . ALA A 1 200 ? 0.891 -15.728 -10.463 1.00 95.31 200 ALA A O 1
ATOM 1507 N N . GLY A 1 201 ? 2.622 -17.143 -10.782 1.00 96.06 201 GLY A N 1
ATOM 1508 C CA . GLY A 1 201 ? 3.667 -16.129 -10.948 1.00 96.06 201 GLY A CA 1
ATOM 1509 C C . GLY A 1 201 ? 4.110 -15.411 -9.666 1.00 96.06 201 GLY A C 1
ATOM 1510 O O . GLY A 1 201 ? 5.009 -14.582 -9.731 1.00 96.06 201 GLY A O 1
ATOM 1511 N N . GLN A 1 202 ? 3.533 -15.704 -8.493 1.00 97.00 202 GLN A N 1
ATOM 1512 C CA . GLN A 1 202 ? 3.899 -15.011 -7.246 1.00 97.00 202 GLN A CA 1
ATOM 1513 C C . GLN A 1 202 ? 5.336 -15.286 -6.793 1.00 97.00 202 GLN A C 1
ATOM 1515 O O . GLN A 1 202 ? 6.028 -14.359 -6.372 1.00 97.00 202 GLN A O 1
ATOM 1520 N N . ASP A 1 203 ? 5.790 -16.535 -6.900 1.00 96.75 203 ASP A N 1
ATOM 1521 C CA . ASP A 1 203 ? 7.168 -16.905 -6.559 1.00 96.75 203 ASP A CA 1
ATOM 1522 C C . ASP A 1 203 ? 8.167 -16.329 -7.575 1.00 96.75 203 ASP A C 1
ATOM 1524 O O . ASP A 1 203 ? 9.217 -15.825 -7.175 1.00 96.75 203 ASP A O 1
ATOM 1528 N N . ASP A 1 204 ? 7.801 -16.287 -8.859 1.00 96.69 204 ASP A N 1
ATOM 1529 C CA . ASP A 1 204 ? 8.611 -15.662 -9.912 1.00 96.69 204 ASP A CA 1
ATOM 1530 C C . ASP A 1 204 ? 8.731 -14.146 -9.701 1.00 96.69 204 ASP A C 1
ATOM 1532 O O . ASP A 1 204 ? 9.821 -13.587 -9.806 1.00 96.69 204 ASP A O 1
ATOM 1536 N N . ALA A 1 205 ? 7.634 -13.477 -9.331 1.00 97.69 205 ALA A N 1
ATOM 1537 C CA . ALA A 1 205 ? 7.621 -12.051 -9.009 1.00 97.69 205 ALA A CA 1
ATOM 1538 C C . ALA A 1 205 ? 8.518 -11.722 -7.806 1.00 97.69 205 ALA A C 1
ATOM 1540 O O . ALA A 1 205 ? 9.286 -10.756 -7.844 1.00 97.69 205 ALA A O 1
ATOM 1541 N N . LEU A 1 206 ? 8.454 -12.540 -6.749 1.00 98.00 206 LEU A N 1
ATOM 1542 C CA . LEU A 1 206 ? 9.342 -12.420 -5.592 1.00 98.00 206 LEU A CA 1
ATOM 1543 C C . LEU A 1 206 ? 10.805 -12.624 -5.998 1.00 98.00 206 LEU A C 1
ATOM 1545 O O . LEU A 1 206 ? 11.652 -11.806 -5.644 1.00 98.00 206 LEU A O 1
ATOM 1549 N N . ALA A 1 207 ? 11.103 -13.672 -6.769 1.00 96.38 207 ALA A N 1
ATOM 1550 C CA . ALA A 1 207 ? 12.455 -13.960 -7.232 1.00 96.38 207 ALA A CA 1
ATOM 1551 C C . ALA A 1 207 ? 13.017 -12.834 -8.115 1.00 96.38 207 ALA A C 1
ATOM 1553 O O . ALA A 1 207 ? 14.158 -12.413 -7.909 1.00 96.38 207 ALA A O 1
ATOM 1554 N N . ALA A 1 208 ? 12.220 -12.303 -9.047 1.00 94.31 208 ALA A N 1
ATOM 1555 C CA . ALA A 1 208 ? 12.609 -11.208 -9.930 1.00 94.31 208 ALA A CA 1
ATOM 1556 C C . ALA A 1 208 ? 12.938 -9.934 -9.139 1.00 94.31 208 ALA A C 1
ATOM 1558 O O . ALA A 1 208 ? 14.008 -9.348 -9.318 1.00 94.31 208 ALA A O 1
ATOM 1559 N N . GLY A 1 209 ? 12.060 -9.536 -8.214 1.00 93.81 209 GLY A N 1
ATOM 1560 C CA . GLY A 1 209 ? 12.277 -8.347 -7.394 1.00 93.81 209 GLY A CA 1
ATOM 1561 C C . GLY A 1 209 ? 13.445 -8.487 -6.418 1.00 93.81 209 GLY A C 1
ATOM 1562 O O . GLY A 1 209 ? 14.249 -7.565 -6.306 1.00 93.81 209 GLY A O 1
ATOM 1563 N N . ILE A 1 210 ? 13.597 -9.642 -5.759 1.00 93.75 210 ILE A N 1
ATOM 1564 C CA . ILE A 1 210 ? 14.743 -9.908 -4.874 1.00 93.75 210 ILE A CA 1
ATOM 1565 C C . ILE A 1 210 ? 16.045 -9.881 -5.672 1.00 93.75 210 ILE A C 1
ATOM 1567 O O . ILE A 1 210 ? 16.988 -9.219 -5.254 1.00 93.75 210 ILE A O 1
ATOM 1571 N N . THR A 1 211 ? 16.087 -10.529 -6.840 1.00 93.62 211 THR A N 1
ATOM 1572 C CA . THR A 1 211 ? 17.268 -10.513 -7.716 1.00 93.62 211 THR A CA 1
ATOM 1573 C C . THR A 1 211 ? 17.644 -9.086 -8.103 1.00 93.62 211 THR A C 1
ATOM 1575 O O . THR A 1 211 ? 18.816 -8.721 -8.021 1.00 93.62 211 THR A O 1
ATOM 1578 N N . HIS A 1 212 ? 16.654 -8.259 -8.456 1.00 91.25 212 HIS A N 1
ATOM 1579 C CA . HIS A 1 212 ? 16.880 -6.853 -8.768 1.00 91.25 212 HIS A CA 1
ATOM 1580 C C . HIS A 1 212 ? 17.408 -6.076 -7.553 1.00 91.25 212 HIS A C 1
ATOM 1582 O O . HIS A 1 212 ? 18.409 -5.380 -7.659 1.00 91.25 212 HIS A O 1
ATOM 1588 N N . LEU A 1 213 ? 16.808 -6.216 -6.367 1.00 91.00 213 LEU A N 1
ATOM 1589 C CA . LEU A 1 213 ? 17.327 -5.563 -5.160 1.00 91.00 213 LEU A CA 1
ATOM 1590 C C . LEU A 1 213 ? 18.761 -6.016 -4.846 1.00 91.00 213 LEU A C 1
ATOM 1592 O O . LEU A 1 213 ? 19.619 -5.193 -4.538 1.00 91.00 213 LEU A O 1
ATOM 1596 N N . THR A 1 214 ? 19.050 -7.312 -4.946 1.00 91.69 214 THR A N 1
ATOM 1597 C CA . THR A 1 214 ? 20.380 -7.861 -4.661 1.00 91.69 214 THR A CA 1
ATOM 1598 C C . THR A 1 214 ? 21.436 -7.384 -5.657 1.00 91.69 214 THR A C 1
ATOM 1600 O O . THR A 1 214 ? 22.561 -7.132 -5.235 1.00 91.69 214 THR A O 1
ATOM 1603 N N . SER A 1 215 ? 21.106 -7.188 -6.941 1.00 92.56 215 SER A N 1
ATOM 1604 C CA . SER A 1 215 ? 22.082 -6.684 -7.922 1.00 92.56 215 SER A CA 1
ATOM 1605 C C . SER A 1 215 ? 22.556 -5.258 -7.631 1.00 92.56 215 SER A C 1
ATOM 1607 O O . SER A 1 215 ? 23.616 -4.862 -8.102 1.00 92.56 215 SER A O 1
ATOM 1609 N N . TRP A 1 216 ? 21.784 -4.496 -6.855 1.00 91.44 216 TRP A N 1
ATOM 1610 C CA . TRP A 1 216 ? 22.074 -3.107 -6.487 1.00 91.44 216 TRP A CA 1
ATOM 1611 C C . TRP A 1 216 ? 22.492 -2.934 -5.024 1.00 91.44 216 TRP A C 1
ATOM 1613 O O . TRP A 1 216 ? 22.649 -1.807 -4.557 1.00 91.44 216 TRP A O 1
ATOM 1623 N N . ALA A 1 217 ? 22.683 -4.037 -4.299 1.00 91.94 217 ALA A N 1
ATOM 1624 C CA . ALA A 1 217 ? 23.223 -4.009 -2.951 1.00 91.94 217 ALA A CA 1
ATOM 1625 C C . ALA A 1 217 ? 24.700 -3.583 -2.985 1.00 91.94 217 ALA A C 1
ATOM 1627 O O . ALA A 1 217 ? 25.506 -4.144 -3.728 1.00 91.94 217 ALA A O 1
ATOM 1628 N N . GLN A 1 218 ? 25.065 -2.606 -2.159 1.00 91.12 218 GLN A N 1
ATOM 1629 C CA . GLN A 1 218 ? 26.421 -2.067 -2.077 1.00 91.12 218 GLN A CA 1
ATOM 1630 C C . GLN A 1 218 ? 26.923 -2.070 -0.628 1.00 91.12 218 GLN A C 1
ATOM 1632 O O . GLN A 1 218 ? 26.122 -1.939 0.302 1.00 91.12 218 GLN A O 1
ATOM 1637 N N . PRO A 1 219 ? 28.242 -2.187 -0.393 1.00 91.50 219 PRO A N 1
ATOM 1638 C CA . PRO A 1 219 ? 28.807 -1.965 0.931 1.00 91.50 219 PRO A CA 1
ATOM 1639 C C . PRO A 1 219 ? 28.438 -0.578 1.470 1.00 91.50 219 PRO A C 1
ATOM 1641 O O . PRO A 1 219 ? 28.521 0.424 0.762 1.00 91.50 219 PRO A O 1
ATOM 1644 N N . PHE A 1 220 ? 28.066 -0.513 2.744 1.00 89.50 220 PHE A N 1
ATOM 1645 C CA . PHE A 1 220 ? 27.712 0.720 3.438 1.00 89.50 220 PHE A CA 1
ATOM 1646 C C . PHE A 1 220 ? 28.611 0.946 4.656 1.00 89.50 220 PHE A C 1
ATOM 1648 O O . PHE A 1 220 ? 29.285 0.036 5.151 1.00 89.50 220 PHE A O 1
ATOM 1655 N N . LYS A 1 221 ? 28.640 2.189 5.149 1.00 86.62 221 LYS A N 1
ATOM 1656 C CA . LYS A 1 221 ? 29.477 2.576 6.292 1.00 86.62 221 LYS A CA 1
ATOM 1657 C C . LYS A 1 221 ? 29.215 1.661 7.494 1.00 86.62 221 LYS A C 1
ATOM 1659 O O . LYS A 1 221 ? 28.070 1.350 7.806 1.00 86.62 221 LYS A O 1
ATOM 1664 N N . GLY A 1 222 ? 30.291 1.244 8.165 1.00 87.94 222 GLY A N 1
ATOM 1665 C CA . GLY A 1 222 ? 30.220 0.355 9.330 1.00 87.94 222 GLY A CA 1
ATOM 1666 C C . GLY A 1 222 ? 30.070 -1.136 9.005 1.00 87.94 222 GLY A C 1
ATOM 1667 O O . GLY A 1 222 ? 29.706 -1.899 9.891 1.00 87.94 222 GLY A O 1
ATOM 1668 N N . GLY A 1 223 ? 30.335 -1.559 7.762 1.00 87.44 223 GLY A N 1
ATOM 1669 C CA . GLY A 1 223 ? 30.216 -2.966 7.349 1.00 87.44 223 GLY A CA 1
ATOM 1670 C C . GLY A 1 223 ? 28.783 -3.398 7.022 1.00 87.44 223 GLY A C 1
ATOM 1671 O O . GLY A 1 223 ? 28.515 -4.590 6.901 1.00 87.44 223 GLY A O 1
ATOM 1672 N N . GLY A 1 224 ? 27.863 -2.438 6.892 1.00 90.81 224 GLY A N 1
ATOM 1673 C CA . GLY A 1 224 ? 26.484 -2.689 6.486 1.00 90.81 224 GLY A CA 1
ATOM 1674 C C . GLY A 1 224 ? 26.336 -2.912 4.980 1.00 90.81 224 GLY A C 1
ATOM 1675 O O . GLY A 1 224 ? 27.282 -2.776 4.206 1.00 90.81 224 GLY A O 1
ATOM 1676 N N . THR A 1 225 ? 25.111 -3.219 4.562 1.00 92.19 225 THR A N 1
ATOM 1677 C CA . THR A 1 225 ? 24.692 -3.225 3.153 1.00 92.19 225 THR A CA 1
ATOM 1678 C C . THR A 1 225 ? 23.696 -2.093 2.938 1.00 92.19 225 THR A C 1
ATOM 1680 O O . THR A 1 225 ? 22.804 -1.894 3.761 1.00 92.19 225 THR A O 1
ATOM 1683 N N . GLY A 1 226 ? 23.875 -1.337 1.862 1.00 91.25 226 GLY A N 1
ATOM 1684 C CA . GLY A 1 226 ? 23.021 -0.229 1.463 1.00 91.25 226 GLY A CA 1
ATOM 1685 C C . GLY A 1 226 ? 22.490 -0.419 0.048 1.00 91.25 226 GLY A C 1
ATOM 1686 O O . GLY A 1 226 ? 23.015 -1.215 -0.729 1.00 91.25 226 GLY A O 1
ATOM 1687 N N . TRP A 1 227 ? 21.449 0.341 -0.268 1.00 93.06 227 TRP A N 1
ATOM 1688 C CA . TRP A 1 227 ? 20.839 0.413 -1.590 1.00 93.06 227 TRP A CA 1
ATOM 1689 C C . TRP A 1 227 ? 20.727 1.877 -2.005 1.00 93.06 227 TRP A C 1
ATOM 1691 O O . TRP A 1 227 ? 20.569 2.736 -1.129 1.00 93.06 227 TRP A O 1
ATOM 1701 N N . PRO A 1 228 ? 20.786 2.179 -3.311 1.00 91.06 228 PRO A N 1
ATOM 1702 C CA . PRO A 1 228 ? 20.366 3.485 -3.792 1.00 91.06 228 PRO A CA 1
ATOM 1703 C C . PRO A 1 228 ? 18.894 3.710 -3.430 1.00 91.06 228 PRO A C 1
ATOM 1705 O O . PRO A 1 228 ? 18.097 2.774 -3.425 1.00 91.06 228 PRO A O 1
ATOM 1708 N N . GLU A 1 229 ? 18.523 4.952 -3.129 1.00 89.00 229 GLU A N 1
ATOM 1709 C CA . GLU A 1 229 ? 17.119 5.300 -2.884 1.00 89.00 229 GLU A CA 1
ATOM 1710 C C . GLU A 1 229 ? 16.281 5.098 -4.153 1.00 89.00 229 GLU A C 1
ATOM 1712 O O . GLU A 1 229 ? 15.207 4.492 -4.124 1.00 89.00 229 GLU A O 1
ATOM 1717 N N . CYS A 1 230 ? 16.809 5.585 -5.275 1.00 90.06 230 CYS A N 1
ATOM 1718 C CA . CYS A 1 230 ? 16.234 5.446 -6.600 1.00 90.06 230 CYS A CA 1
ATOM 1719 C C . CYS A 1 230 ? 17.336 5.155 -7.617 1.00 90.06 230 CYS A C 1
ATOM 1721 O O . CYS A 1 230 ? 18.435 5.692 -7.497 1.00 90.06 230 CYS A O 1
ATOM 1723 N N . LEU A 1 231 ? 17.010 4.372 -8.641 1.00 89.62 231 LEU A N 1
ATOM 1724 C CA . LEU A 1 231 ? 17.774 4.326 -9.884 1.00 89.62 231 LEU A CA 1
ATOM 1725 C C . LEU A 1 231 ? 17.130 5.250 -10.893 1.00 89.62 231 LEU A C 1
ATOM 1727 O O . LEU A 1 231 ? 15.912 5.206 -11.078 1.00 89.62 231 LEU A O 1
ATOM 1731 N N . ARG A 1 232 ? 17.947 6.050 -11.565 1.00 86.25 232 ARG A N 1
ATOM 1732 C CA . ARG A 1 232 ? 17.488 7.008 -12.566 1.00 86.25 232 ARG A CA 1
ATOM 1733 C C . ARG A 1 232 ? 18.249 6.807 -13.861 1.00 86.25 232 ARG A C 1
ATOM 1735 O O . ARG A 1 232 ? 19.332 6.219 -13.893 1.00 86.25 232 ARG A O 1
ATOM 1742 N N . TRP A 1 233 ? 17.688 7.332 -14.940 1.00 74.19 233 TRP A N 1
ATOM 1743 C CA . TRP A 1 233 ? 18.394 7.406 -16.207 1.00 74.19 233 TRP A CA 1
ATOM 1744 C C . TRP A 1 233 ? 18.726 8.857 -16.548 1.00 74.19 233 TRP A C 1
ATOM 1746 O O . TRP A 1 233 ? 17.862 9.729 -16.465 1.00 74.19 233 TRP A O 1
ATOM 1756 N N . THR A 1 234 ? 19.978 9.111 -16.949 1.00 62.97 234 THR A N 1
ATOM 1757 C CA . THR A 1 234 ? 20.363 10.375 -17.585 1.00 62.97 234 THR A CA 1
ATOM 1758 C C . THR A 1 234 ? 20.976 10.115 -18.967 1.00 62.97 234 THR A C 1
ATOM 1760 O O . THR A 1 234 ? 21.744 9.158 -19.119 1.00 62.97 234 THR A O 1
ATOM 1763 N N . PRO A 1 235 ? 20.694 10.962 -19.978 1.00 55.91 235 PRO A N 1
ATOM 1764 C CA . PRO A 1 235 ? 21.230 10.805 -21.335 1.00 55.91 235 PRO A CA 1
ATOM 1765 C C . PRO A 1 235 ? 22.766 10.827 -21.429 1.00 55.91 235 PRO A C 1
ATOM 1767 O O . PRO A 1 235 ? 23.328 10.371 -22.420 1.00 55.91 235 PRO A O 1
ATOM 1770 N N . THR A 1 236 ? 23.458 11.350 -20.413 1.00 57.16 236 THR A N 1
ATOM 1771 C CA . THR A 1 236 ? 24.927 11.468 -20.348 1.00 57.16 236 THR A CA 1
ATOM 1772 C C . THR A 1 236 ? 25.632 10.311 -19.630 1.00 57.16 236 THR A C 1
ATOM 1774 O O . THR A 1 236 ? 26.859 10.294 -19.580 1.00 57.16 236 THR A O 1
ATOM 1777 N N . GLY A 1 237 ? 24.893 9.337 -19.093 1.00 50.44 237 GLY A N 1
ATOM 1778 C CA . GLY A 1 237 ? 25.445 8.185 -18.376 1.00 50.44 237 GLY A CA 1
ATOM 1779 C C . GLY A 1 237 ? 24.530 7.733 -17.241 1.00 50.44 237 GLY A C 1
ATOM 1780 O O . GLY A 1 237 ? 23.951 8.549 -16.526 1.00 50.44 237 GLY A O 1
ATOM 1781 N N . THR A 1 238 ? 24.360 6.422 -17.102 1.00 52.38 238 THR A N 1
ATOM 1782 C CA . THR A 1 238 ? 23.572 5.779 -16.043 1.00 52.38 238 THR A CA 1
ATOM 1783 C C . THR A 1 238 ? 24.159 6.035 -14.653 1.00 52.38 238 THR A C 1
ATOM 1785 O O . THR A 1 238 ? 25.370 6.220 -14.517 1.00 52.38 238 THR A O 1
ATOM 1788 N N . ASP A 1 239 ? 23.310 5.951 -13.620 1.00 55.84 239 ASP A N 1
ATOM 1789 C CA . ASP A 1 239 ? 23.752 5.626 -12.256 1.00 55.84 239 ASP A CA 1
ATOM 1790 C C . ASP A 1 239 ? 24.791 4.482 -12.291 1.00 55.84 239 ASP A C 1
ATOM 1792 O O . ASP A 1 239 ? 24.763 3.659 -13.218 1.00 55.84 239 ASP A O 1
ATOM 1796 N N . PRO A 1 240 ? 25.731 4.424 -11.328 1.00 51.56 240 PRO A N 1
ATOM 1797 C CA . PRO A 1 240 ? 26.826 3.457 -11.344 1.00 51.56 240 PRO A CA 1
ATOM 1798 C C . PRO A 1 240 ? 26.300 2.048 -11.614 1.00 51.56 240 PRO A C 1
ATOM 1800 O O . PRO A 1 240 ? 25.420 1.577 -10.904 1.00 51.56 240 PRO A O 1
ATOM 1803 N N . SER A 1 241 ? 26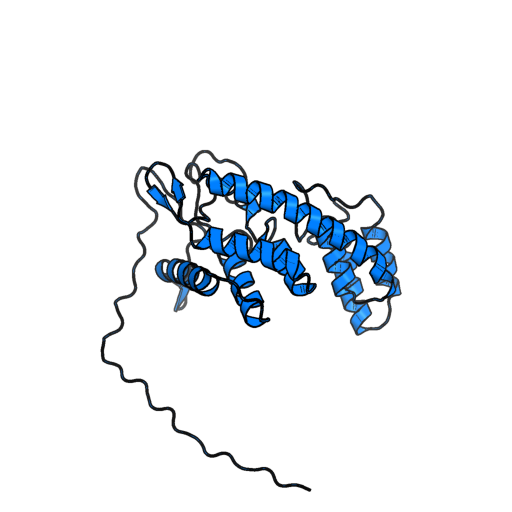.825 1.385 -12.648 1.00 53.16 241 SER A N 1
ATOM 1804 C CA . SER A 1 241 ? 26.398 0.038 -13.031 1.00 53.16 241 SER A CA 1
ATOM 1805 C C . SER A 1 241 ? 26.417 -0.913 -11.829 1.00 53.16 241 SER A C 1
ATOM 1807 O O . SER A 1 241 ? 27.335 -0.823 -11.006 1.00 53.16 241 SER A O 1
ATOM 1809 N N . PRO A 1 242 ? 25.458 -1.852 -11.730 1.00 50.97 242 PRO A N 1
ATOM 1810 C CA . PRO A 1 242 ? 25.415 -2.795 -10.625 1.00 50.97 242 PRO A CA 1
ATOM 1811 C C . PRO A 1 242 ? 26.733 -3.573 -10.556 1.00 50.97 242 PRO A C 1
ATOM 1813 O O . PRO A 1 242 ? 27.115 -4.274 -11.495 1.00 50.97 242 PRO A O 1
ATOM 1816 N N . THR A 1 243 ? 27.454 -3.452 -9.442 1.00 46.47 243 THR A N 1
ATOM 1817 C CA . THR A 1 243 ? 28.566 -4.349 -9.130 1.00 46.47 243 THR A CA 1
ATOM 1818 C C . THR A 1 243 ? 27.983 -5.700 -8.747 1.00 46.47 243 THR A C 1
ATOM 1820 O O . THR A 1 243 ? 27.572 -5.898 -7.605 1.00 46.47 243 THR A O 1
ATOM 1823 N N . LEU A 1 244 ? 27.938 -6.637 -9.696 1.00 38.38 244 LEU A N 1
ATOM 1824 C CA . LEU A 1 244 ? 27.661 -8.035 -9.373 1.00 38.38 244 LEU A CA 1
ATOM 1825 C C . LEU A 1 244 ? 28.713 -8.510 -8.353 1.00 38.38 244 LEU A C 1
ATOM 1827 O O . LEU A 1 244 ? 29.910 -8.358 -8.622 1.00 38.38 244 LEU A O 1
ATOM 1831 N N . PRO A 1 245 ? 28.324 -9.085 -7.200 1.00 40.47 245 PRO A N 1
ATOM 1832 C CA . PRO A 1 245 ? 29.290 -9.778 -6.362 1.00 40.47 245 PRO A CA 1
ATOM 1833 C C . PRO A 1 245 ? 29.943 -10.903 -7.1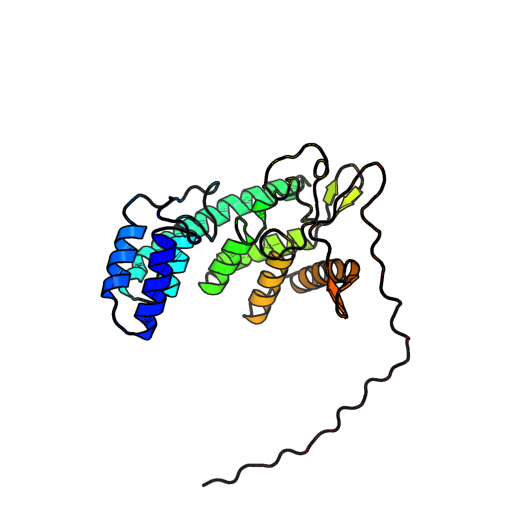85 1.00 40.47 245 PRO A C 1
ATOM 1835 O O . PRO A 1 245 ? 29.272 -11.505 -8.033 1.00 40.47 245 PRO A O 1
ATOM 1838 N N . PRO A 1 246 ? 31.243 -11.195 -6.980 1.00 34.94 246 PRO A N 1
ATOM 1839 C CA . PRO A 1 246 ? 31.901 -12.277 -7.699 1.00 34.94 246 PRO A CA 1
ATOM 1840 C C . PRO A 1 246 ? 31.121 -13.583 -7.482 1.00 34.94 246 PRO A C 1
ATOM 1842 O O . PRO A 1 246 ? 30.630 -13.817 -6.371 1.00 34.94 246 PRO A O 1
ATOM 1845 N N . PRO A 1 247 ? 30.978 -14.436 -8.514 1.00 34.91 247 PRO A N 1
ATOM 1846 C CA . PRO A 1 247 ? 30.295 -15.711 -8.358 1.00 34.91 247 PRO A CA 1
ATOM 1847 C C . PRO A 1 247 ? 30.945 -16.486 -7.211 1.00 34.91 247 PRO A C 1
ATOM 1849 O O . PRO A 1 247 ? 32.172 -16.600 -7.150 1.00 34.91 247 PRO A O 1
ATOM 1852 N N . ALA A 1 248 ? 30.123 -17.002 -6.293 1.00 42.59 248 ALA A N 1
ATOM 1853 C CA . ALA A 1 248 ? 30.609 -17.832 -5.200 1.00 42.59 248 ALA A CA 1
ATOM 1854 C C . ALA A 1 248 ? 31.471 -18.974 -5.774 1.00 42.59 248 ALA A C 1
ATOM 1856 O O . ALA A 1 248 ? 31.079 -19.576 -6.784 1.00 42.59 248 ALA A O 1
ATOM 1857 N N . PRO A 1 249 ? 32.640 -19.281 -5.180 1.00 32.69 249 PRO A N 1
ATOM 1858 C CA . PRO A 1 249 ? 33.490 -20.344 -5.685 1.00 32.69 249 PRO A CA 1
ATOM 1859 C C . PRO A 1 249 ? 32.696 -21.652 -5.703 1.00 32.69 249 PRO A C 1
ATOM 1861 O O . PRO A 1 249 ? 32.167 -22.096 -4.680 1.00 32.69 249 PRO A O 1
ATOM 1864 N N . ARG A 1 250 ? 32.598 -22.277 -6.883 1.00 37.84 250 ARG A N 1
ATOM 1865 C CA . ARG A 1 250 ? 32.075 -23.641 -7.018 1.00 37.84 250 ARG A CA 1
ATOM 1866 C C . ARG A 1 250 ? 33.027 -24.565 -6.259 1.00 37.84 250 ARG A C 1
ATOM 1868 O O . ARG A 1 250 ? 34.071 -24.922 -6.790 1.00 37.84 250 ARG A O 1
ATOM 1875 N N . GLY A 1 251 ? 32.703 -24.903 -5.010 1.00 42.12 251 GLY A N 1
ATOM 1876 C CA . GLY A 1 251 ? 33.541 -25.815 -4.226 1.00 42.12 251 GLY A CA 1
ATOM 1877 C C . GLY A 1 251 ? 33.430 -25.775 -2.702 1.00 42.12 251 GLY A C 1
ATOM 1878 O O . GLY A 1 251 ? 34.127 -26.553 -2.062 1.00 42.12 251 GLY A O 1
ATOM 1879 N N . ALA A 1 252 ? 32.585 -24.943 -2.087 1.00 37.06 252 ALA A N 1
ATOM 1880 C CA . ALA A 1 252 ? 32.351 -25.038 -0.644 1.00 37.06 252 ALA A CA 1
ATOM 1881 C C . ALA A 1 252 ? 31.188 -26.002 -0.357 1.00 37.06 252 ALA A C 1
ATOM 1883 O O . ALA A 1 252 ? 30.016 -25.642 -0.448 1.00 37.06 252 ALA A O 1
ATOM 1884 N N . THR A 1 253 ? 31.517 -27.251 -0.031 1.00 38.88 253 THR A N 1
ATOM 1885 C CA . THR A 1 253 ? 30.589 -28.204 0.587 1.00 38.88 253 THR A CA 1
ATOM 1886 C C . THR A 1 253 ? 29.975 -27.592 1.845 1.00 38.88 253 THR A C 1
ATOM 1888 O O . THR A 1 253 ? 30.700 -27.092 2.705 1.00 38.88 253 THR A O 1
ATOM 1891 N N . ALA A 1 254 ? 28.647 -27.650 1.960 1.00 36.00 254 ALA A N 1
ATOM 1892 C CA . ALA A 1 254 ? 27.933 -27.268 3.173 1.00 36.00 254 ALA A CA 1
ATOM 1893 C C . ALA A 1 254 ? 28.499 -28.032 4.388 1.00 36.00 254 ALA A C 1
ATOM 1895 O O . ALA A 1 254 ? 28.687 -29.250 4.291 1.00 36.00 254 ALA A O 1
ATOM 1896 N N . PRO A 1 255 ? 28.763 -27.378 5.534 1.00 35.25 255 PRO A N 1
ATOM 1897 C CA . PRO A 1 255 ? 29.085 -28.108 6.749 1.00 35.25 255 PRO A CA 1
ATOM 1898 C C . PRO A 1 255 ? 27.867 -28.946 7.154 1.00 35.25 255 PRO A C 1
ATOM 1900 O O . PRO A 1 255 ? 26.754 -28.434 7.287 1.00 35.25 255 PRO A O 1
ATOM 1903 N N . GLN A 1 256 ? 28.080 -30.255 7.313 1.00 35.94 256 GLN A N 1
ATOM 1904 C CA . GLN A 1 256 ? 27.080 -31.177 7.840 1.00 35.94 256 GLN A CA 1
ATOM 1905 C C . GLN A 1 256 ? 26.583 -30.665 9.196 1.00 35.94 256 GLN A C 1
ATOM 1907 O O . GLN A 1 256 ? 27.361 -30.495 10.135 1.00 35.94 256 GLN A O 1
ATOM 1912 N N . ALA A 1 257 ? 25.275 -30.439 9.302 1.00 34.75 257 ALA A N 1
ATOM 1913 C CA . ALA A 1 257 ? 24.625 -30.183 10.575 1.00 34.75 257 ALA A CA 1
ATOM 1914 C C . ALA A 1 257 ? 24.741 -31.442 11.450 1.00 34.75 257 ALA A C 1
ATOM 1916 O O . ALA A 1 257 ? 24.101 -32.462 11.184 1.00 34.75 257 ALA A O 1
ATOM 1917 N N . SER A 1 258 ? 25.574 -31.369 12.488 1.00 35.19 258 SER A N 1
ATOM 1918 C CA . SER A 1 258 ? 25.611 -32.366 13.555 1.00 35.19 258 SER A CA 1
ATOM 1919 C C . SER A 1 258 ? 24.244 -32.404 14.244 1.00 35.19 258 SER A C 1
ATOM 1921 O O . SER A 1 258 ? 23.787 -31.407 14.805 1.00 35.19 258 SER A O 1
ATOM 1923 N N . ARG A 1 259 ? 23.561 -33.550 14.159 1.00 34.06 259 ARG A N 1
ATOM 1924 C CA . ARG A 1 259 ? 22.331 -33.827 14.906 1.00 34.06 259 ARG A CA 1
ATOM 1925 C C . ARG A 1 259 ? 22.676 -33.968 16.390 1.00 34.06 259 ARG A C 1
ATOM 1927 O O . ARG A 1 259 ? 23.316 -34.941 16.777 1.00 34.06 259 ARG A O 1
ATOM 1934 N N . ALA A 1 260 ? 22.200 -33.044 17.219 1.00 33.59 260 ALA A N 1
ATOM 1935 C CA . ALA A 1 260 ? 22.107 -33.266 18.659 1.00 33.59 260 ALA A CA 1
ATOM 1936 C C . ALA A 1 260 ? 20.919 -34.210 18.965 1.00 33.59 260 ALA A C 1
ATOM 1938 O O . ALA A 1 260 ? 19.865 -34.067 18.337 1.00 33.59 260 ALA A O 1
ATOM 1939 N N . PRO A 1 261 ? 21.053 -35.182 19.886 1.00 34.03 261 PRO A N 1
ATOM 1940 C CA . PRO A 1 261 ? 19.971 -36.101 20.223 1.00 34.03 261 PRO A CA 1
ATOM 1941 C C . PRO A 1 261 ? 18.922 -35.446 21.136 1.00 34.03 261 PRO A C 1
ATOM 1943 O O . PRO A 1 261 ? 19.252 -34.769 22.108 1.00 34.03 261 PRO A O 1
ATOM 1946 N N . CYS A 1 262 ? 17.647 -35.689 20.818 1.00 30.83 262 CYS A N 1
ATOM 1947 C CA . CYS A 1 262 ? 16.491 -35.348 21.643 1.00 30.83 262 CYS A CA 1
ATOM 1948 C C . CYS A 1 262 ? 16.530 -36.094 22.984 1.00 30.83 262 CYS A C 1
ATOM 1950 O O . CYS A 1 262 ? 16.503 -37.323 23.010 1.00 30.83 262 CYS A O 1
ATOM 1952 N N . SER A 1 263 ? 16.507 -35.359 24.091 1.00 36.31 263 SER A N 1
ATOM 1953 C CA . SER A 1 263 ? 16.138 -35.875 25.409 1.00 36.31 263 SER A CA 1
ATOM 1954 C C . SER A 1 263 ? 14.616 -35.804 25.583 1.00 36.31 263 SER A C 1
ATOM 1956 O O . SER A 1 263 ? 14.003 -34.747 25.439 1.00 36.31 263 SER A O 1
ATOM 1958 N N . SER A 1 264 ? 14.002 -36.956 25.854 1.00 37.91 264 SER A N 1
ATOM 1959 C CA . SER A 1 264 ? 12.578 -37.109 26.178 1.00 37.91 264 SER A CA 1
ATOM 1960 C C . SER A 1 264 ? 12.234 -36.515 27.555 1.00 37.91 264 SER A C 1
ATOM 1962 O O . SER A 1 264 ? 13.096 -36.505 28.436 1.00 37.91 264 SER A O 1
ATOM 1964 N N . PRO A 1 265 ? 10.984 -36.067 27.783 1.00 37.84 265 PRO A N 1
ATOM 1965 C CA . PRO A 1 265 ? 10.536 -35.605 29.093 1.00 37.84 265 PRO A CA 1
ATOM 1966 C C . PRO A 1 265 ? 10.084 -36.788 29.970 1.00 37.84 265 PRO A C 1
ATOM 1968 O O . PRO A 1 265 ? 9.560 -37.767 29.432 1.00 37.84 265 PRO A O 1
ATOM 1971 N N . PRO A 1 266 ? 10.195 -36.710 31.307 1.00 37.25 266 PRO A N 1
ATOM 1972 C CA . PRO A 1 266 ? 9.414 -37.564 32.182 1.00 37.25 266 PRO A CA 1
ATOM 1973 C C . PRO A 1 266 ? 8.046 -36.923 32.474 1.00 37.25 266 PRO A C 1
ATOM 1975 O O . PRO A 1 266 ? 7.904 -35.705 32.586 1.00 37.25 266 PRO A O 1
ATOM 1978 N N . SER A 1 267 ? 7.029 -37.766 32.598 1.00 44.75 267 SER A N 1
ATOM 1979 C CA . SER A 1 267 ? 5.738 -37.486 33.237 1.00 44.75 267 SER A CA 1
ATOM 1980 C C . SER A 1 267 ? 5.405 -38.686 34.130 1.00 44.75 267 SER A C 1
ATOM 1982 O O . SER A 1 267 ? 5.884 -39.782 33.813 1.00 44.75 267 SER A O 1
ATOM 1984 N N . PRO A 1 268 ? 4.531 -38.568 35.141 1.00 49.16 268 PRO A N 1
ATOM 1985 C CA . PRO A 1 268 ? 4.024 -37.374 35.823 1.00 49.16 268 PRO A CA 1
ATOM 1986 C C . PRO A 1 268 ? 4.799 -37.029 37.109 1.00 49.16 268 PRO A C 1
ATOM 1988 O O . PRO A 1 268 ? 5.494 -37.913 37.655 1.00 49.16 268 PRO A O 1
#

Organism: NCBI:txid3238623

pLDDT: mean 87.19, std 18.39, range [30.83, 98.81]

Sequence (268 aa):
MTHDDLGTGPAATALHEMVVARTTGDWTKAYAAAKAMTSQPITADPASTNLYRGAPAVAHILHTAGHRAYARALTDLNAETVAIVTHRLDAAHRRMDKGHPPRLREYDLISGLTGFGAYFLYRAVDRALGAVLRYLVRLLTEPLVVDGHQVPGWWAATGPSDTLETGEFAYGHANFGLAHGVAGPLALLALARRAGHTMAGQDDALAAGITHLTSWAQPFKGGGTGWPECLRWTPTGTDPSPTLPPPAPRGATAPQASRAPCSSPPSP

InterPro domains:
  IPR007822 Lanthionine synthetase C-like [PF05147] (3-231)
  IPR007822 Lanthionine synthetase C-like [PR01950] (48-66)
  IPR007822 Lanthionine synthetase C-like [PR01950] (107-122)
  IPR007822 Lanthionine synthetase C-like [PR01950] (175-191)

Radius of gyration: 22.36 Å; chains: 1; bounding box: 55×57×62 Å